Protein AF-A0A9P9J2Y7-F1 (afdb_monomer_lite)

pLDDT: mean 84.31, std 14.84, range [30.44, 97.12]

Sequence (288 aa):
LRRFQDEVFRRPFTPQTALDIIDIVTNEDKFTILHSPFAMGRSFIRDFRLAISSVLHHSAPAIMDGYLAFLALVTHYQASCLLLATLDLHRGTNALHTLQSAEILRSHDALCVLLLSQALFEFEIITNSSPTSAHSIVQSALISAQPWYLVLGRDPDFNTITFCPVLLDLVGCLVYRNMPIIRLCGQDRIVVDRYVALFLTLLPLLYCPCERSHAAKSNAATRSWKSTSRERLKDGYSDIESSIELWAPEIPPDFFTAYDNAERHMMMMQANAYRLAALLVVERSPQP

Structure (mmCIF, N/CA/C/O backbone):
data_AF-A0A9P9J2Y7-F1
#
_entry.id   AF-A0A9P9J2Y7-F1
#
loop_
_atom_site.group_PDB
_atom_site.id
_atom_site.type_symbol
_atom_site.label_atom_id
_atom_site.label_alt_id
_atom_site.label_comp_id
_atom_site.label_asym_id
_atom_site.label_entity_id
_atom_site.label_seq_id
_atom_site.pdbx_PDB_ins_code
_atom_site.Cartn_x
_atom_site.Cartn_y
_atom_site.Cartn_z
_atom_site.occupancy
_atom_site.B_iso_or_equiv
_atom_site.auth_seq_id
_atom_site.auth_comp_id
_atom_site.auth_asym_id
_atom_site.auth_atom_id
_atom_site.pdbx_PDB_model_num
ATOM 1 N N . LEU A 1 1 ? -25.999 11.711 -1.227 1.00 43.31 1 LEU A N 1
ATOM 2 C CA . LEU A 1 1 ? -24.556 11.992 -1.048 1.00 43.31 1 LEU A CA 1
ATOM 3 C C . LEU A 1 1 ? -24.266 13.454 -0.712 1.00 43.31 1 LEU A C 1
ATOM 5 O O . LEU A 1 1 ? -23.888 13.671 0.425 1.00 43.31 1 LEU A O 1
ATOM 9 N N . ARG A 1 2 ? -24.522 14.451 -1.580 1.00 33.66 2 ARG A N 1
ATOM 10 C CA . ARG A 1 2 ? -24.227 15.873 -1.257 1.00 33.66 2 ARG A CA 1
ATOM 11 C C . ARG A 1 2 ? -24.869 16.394 0.042 1.00 33.66 2 ARG A C 1
ATOM 13 O O . ARG A 1 2 ? -24.168 16.956 0.862 1.00 33.66 2 ARG A O 1
ATOM 20 N N . ARG A 1 3 ? -26.156 16.111 0.298 1.00 30.44 3 ARG A N 1
ATOM 21 C CA . ARG A 1 3 ? -26.822 16.501 1.566 1.00 30.44 3 ARG A CA 1
ATOM 22 C C . ARG A 1 3 ? -26.256 15.822 2.824 1.00 30.44 3 ARG A C 1
ATOM 24 O O . ARG A 1 3 ? -26.310 16.417 3.886 1.00 30.44 3 ARG A O 1
ATOM 31 N N . PHE A 1 4 ? -25.731 14.599 2.703 1.00 39.44 4 PHE A N 1
ATOM 32 C CA . PHE A 1 4 ? -25.138 13.857 3.827 1.00 39.44 4 PHE A CA 1
ATOM 33 C C . PHE A 1 4 ? -23.698 14.305 4.092 1.00 39.44 4 PHE A C 1
ATOM 35 O O . PHE A 1 4 ? -23.293 14.416 5.241 1.00 39.44 4 PHE A O 1
ATOM 42 N N . GLN A 1 5 ? -22.952 14.626 3.029 1.00 42.59 5 GLN A N 1
ATOM 43 C CA . GLN A 1 5 ? -21.680 15.336 3.138 1.00 42.59 5 GLN A CA 1
ATOM 44 C C . GLN A 1 5 ? -21.909 16.675 3.861 1.00 42.59 5 GLN A C 1
ATOM 46 O O . GLN A 1 5 ? -21.284 16.923 4.884 1.00 42.59 5 GLN A O 1
ATOM 51 N N . ASP A 1 6 ? -22.896 17.472 3.440 1.00 39.34 6 ASP A N 1
ATOM 52 C CA . ASP A 1 6 ? -23.204 18.761 4.078 1.00 39.34 6 ASP A CA 1
ATOM 53 C C . ASP A 1 6 ? -23.635 18.653 5.558 1.00 39.34 6 ASP A C 1
ATOM 55 O O . ASP A 1 6 ? -23.38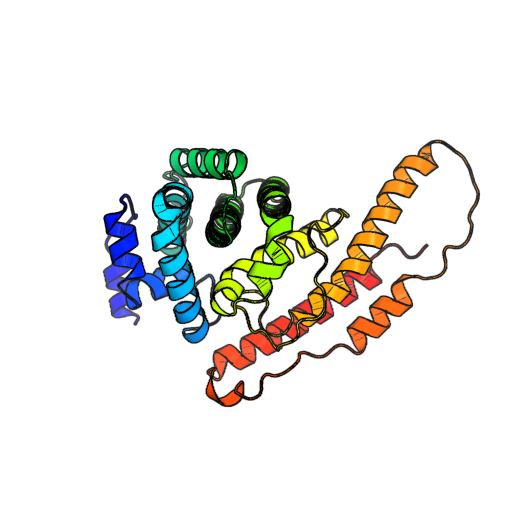5 19.578 6.330 1.00 39.34 6 ASP A O 1
ATOM 59 N N . GLU A 1 7 ? -24.274 17.558 5.987 1.00 39.56 7 GLU A N 1
ATOM 60 C CA . GLU A 1 7 ? -24.656 17.357 7.396 1.00 39.56 7 GLU A CA 1
ATOM 61 C C . GLU A 1 7 ? -23.512 16.829 8.271 1.00 39.56 7 GLU A C 1
ATOM 63 O O . GLU A 1 7 ? -23.360 17.295 9.401 1.00 39.56 7 GLU A O 1
ATOM 68 N N . VAL A 1 8 ? -22.668 15.925 7.756 1.00 45.75 8 VAL A N 1
ATOM 69 C CA . VAL A 1 8 ? -21.483 15.421 8.478 1.00 45.75 8 VAL A CA 1
ATOM 70 C C . VAL A 1 8 ? -20.436 16.526 8.656 1.00 45.75 8 VAL A C 1
ATOM 72 O O . VAL A 1 8 ? -19.818 16.610 9.712 1.00 45.75 8 VAL A O 1
ATOM 75 N N . PHE A 1 9 ? -20.286 17.431 7.683 1.00 48.62 9 PHE A N 1
ATOM 76 C CA . PHE A 1 9 ? -19.315 18.531 7.747 1.00 48.62 9 PHE A CA 1
ATOM 77 C C . PHE A 1 9 ? -19.815 19.786 8.492 1.00 48.62 9 PHE A C 1
ATOM 79 O O . PHE A 1 9 ? -19.042 20.718 8.706 1.00 48.62 9 PHE A O 1
ATOM 86 N N . ARG A 1 10 ? -21.084 19.839 8.937 1.00 42.66 10 ARG A N 1
ATOM 87 C CA . ARG A 1 10 ? -21.633 20.986 9.701 1.00 42.66 10 ARG A CA 1
ATOM 88 C C . ARG A 1 10 ? -21.234 21.019 11.176 1.00 42.66 10 ARG A C 1
ATOM 90 O O . ARG A 1 10 ? -21.412 22.046 11.831 1.00 42.66 10 ARG A O 1
ATOM 97 N N . ARG A 1 11 ? -20.672 19.932 11.705 1.00 45.78 11 ARG A N 1
ATOM 98 C CA . ARG A 1 11 ? -19.918 19.932 12.963 1.00 45.78 11 ARG A CA 1
ATOM 99 C C . ARG A 1 11 ? -18.564 19.288 12.684 1.00 45.78 11 ARG A C 1
ATOM 101 O O . ARG A 1 11 ? -18.563 18.191 12.139 1.00 45.78 11 ARG A O 1
ATOM 108 N N . PRO A 1 12 ? -17.433 19.909 13.052 1.00 55.09 12 PRO A N 1
ATOM 109 C CA . PRO A 1 12 ? -16.150 19.225 12.996 1.00 55.09 12 PRO A CA 1
ATOM 110 C C . PRO A 1 12 ? -16.199 18.052 13.982 1.00 55.09 12 PRO A C 1
ATOM 112 O O . PRO A 1 12 ? -16.064 18.229 15.191 1.00 55.09 12 PRO A O 1
ATOM 115 N N . PHE A 1 13 ? -16.503 16.858 13.478 1.00 66.00 13 PHE A N 1
ATOM 116 C CA . PHE A 1 13 ? -16.413 15.623 14.240 1.00 66.00 13 PHE A CA 1
ATOM 117 C C . PHE A 1 13 ? -14.956 15.179 14.207 1.00 66.00 13 PHE A C 1
ATOM 119 O O . PHE A 1 13 ? -14.534 14.514 13.272 1.00 66.00 13 PHE A O 1
ATOM 126 N N . THR A 1 14 ? -14.176 15.589 15.201 1.00 74.69 14 THR A N 1
ATOM 127 C CA . THR A 1 14 ? -12.803 15.109 15.369 1.00 74.69 14 THR A CA 1
ATOM 128 C C . THR A 1 14 ? -12.843 13.859 16.251 1.00 74.69 14 THR A C 1
ATOM 130 O O . THR A 1 14 ? -13.219 13.984 17.418 1.00 74.69 14 THR A O 1
ATOM 133 N N . PRO A 1 15 ? -12.482 12.665 15.750 1.00 78.69 15 PRO A N 1
ATOM 134 C CA . PRO A 1 15 ? -12.501 11.440 16.549 1.00 78.69 15 PRO A CA 1
ATOM 135 C C . PRO A 1 15 ? -11.496 11.536 17.698 1.00 78.69 15 PRO A C 1
ATOM 137 O O . PRO A 1 15 ? -10.324 11.841 17.471 1.00 78.69 15 PRO A O 1
ATOM 140 N N . GLN A 1 16 ? -11.929 11.282 18.936 1.00 82.56 16 GLN A N 1
ATOM 141 C CA . GLN A 1 16 ? -11.068 11.432 20.113 1.00 82.56 16 GLN A CA 1
ATOM 142 C C . GLN A 1 16 ? -10.898 10.155 20.932 1.00 82.56 16 GLN A C 1
ATOM 144 O O . GLN A 1 16 ? -9.926 10.063 21.680 1.00 82.56 16 GLN A O 1
ATOM 149 N N . THR A 1 17 ? -11.786 9.177 20.793 1.00 86.88 17 THR A N 1
ATOM 150 C CA . THR A 1 17 ? -11.870 8.021 21.690 1.00 86.88 17 THR A CA 1
ATOM 151 C C . THR A 1 17 ? -11.905 6.689 20.939 1.00 86.88 17 THR A C 1
ATOM 153 O O . THR A 1 17 ? -12.202 6.626 19.748 1.00 86.88 17 THR A O 1
ATOM 156 N N . ALA A 1 18 ? -11.655 5.588 21.657 1.00 85.94 18 ALA A N 1
ATOM 157 C CA . ALA A 1 18 ? -11.827 4.234 21.122 1.00 85.94 18 ALA A CA 1
ATOM 158 C C . ALA A 1 18 ? -13.255 3.980 20.605 1.00 85.94 18 ALA A C 1
ATOM 160 O O . ALA A 1 18 ? -13.439 3.287 19.608 1.00 85.94 18 ALA A O 1
ATOM 161 N N . LEU A 1 19 ? -14.264 4.555 21.271 1.00 88.62 19 LEU A N 1
ATOM 162 C CA . LEU A 1 19 ? -15.662 4.432 20.862 1.00 88.62 19 LEU A CA 1
ATOM 163 C C . LEU A 1 19 ? -15.917 5.120 19.520 1.00 88.62 19 LEU A C 1
ATOM 165 O O . LEU A 1 19 ? -16.653 4.569 18.707 1.00 88.62 19 LEU A O 1
ATOM 169 N N . ASP A 1 20 ? -15.262 6.256 19.261 1.00 89.44 20 ASP A N 1
ATOM 170 C CA . ASP A 1 20 ? -15.351 6.935 17.964 1.00 89.44 20 ASP A CA 1
ATOM 171 C C . ASP A 1 20 ? -14.766 6.062 16.849 1.00 89.44 20 ASP A C 1
ATOM 173 O O . ASP A 1 20 ? -15.367 5.942 15.786 1.00 89.44 20 ASP A O 1
ATOM 177 N N . ILE A 1 21 ? -13.630 5.392 17.094 1.00 89.62 21 ILE A N 1
ATOM 178 C CA . ILE A 1 21 ? -13.061 4.437 16.129 1.00 89.62 21 ILE A CA 1
ATOM 179 C C . ILE A 1 21 ? -14.045 3.299 15.855 1.00 89.62 21 ILE A C 1
ATOM 181 O O . ILE A 1 21 ? -14.283 2.964 14.697 1.00 89.62 21 ILE A O 1
ATOM 185 N N . ILE A 1 22 ? -14.613 2.697 16.903 1.00 90.50 22 ILE A N 1
ATOM 186 C CA . ILE A 1 22 ? -15.557 1.584 16.755 1.00 90.50 22 ILE A CA 1
ATOM 187 C C . ILE A 1 22 ? -16.783 2.035 15.955 1.00 90.50 22 ILE A C 1
ATOM 189 O O . ILE A 1 22 ? -17.183 1.344 15.021 1.00 90.50 22 ILE A O 1
ATOM 193 N N . ASP A 1 23 ? -17.353 3.199 16.265 1.00 91.94 23 ASP A N 1
ATOM 194 C CA . ASP A 1 23 ? -18.476 3.779 15.521 1.00 91.94 23 ASP A CA 1
ATOM 195 C C . ASP A 1 23 ? -18.117 4.036 14.047 1.00 91.94 23 ASP A C 1
ATOM 197 O O . ASP A 1 23 ? -18.879 3.656 13.161 1.00 91.94 23 ASP A O 1
ATOM 201 N N . ILE A 1 24 ? -16.933 4.583 13.757 1.00 92.12 24 ILE A N 1
ATOM 202 C CA . ILE A 1 24 ? -16.465 4.797 12.379 1.00 92.12 24 ILE A CA 1
ATOM 203 C C . ILE A 1 24 ? -16.303 3.469 11.636 1.00 92.12 24 ILE A C 1
ATOM 205 O O . ILE A 1 24 ? -16.783 3.337 10.519 1.00 92.12 24 ILE A O 1
ATOM 209 N N . VAL A 1 25 ? -15.638 2.479 12.230 1.00 91.88 25 VAL A N 1
ATOM 210 C CA . VAL A 1 25 ? -15.303 1.208 11.564 1.00 91.88 25 VAL A CA 1
ATOM 211 C C . VAL A 1 25 ? -16.530 0.305 11.386 1.00 91.88 25 VAL A C 1
ATOM 213 O O . VAL A 1 25 ? -16.615 -0.463 10.420 1.00 91.88 25 VAL A O 1
ATOM 216 N N . THR A 1 26 ? -17.512 0.409 12.283 1.00 91.44 26 THR A N 1
ATOM 217 C CA . THR A 1 26 ? -18.783 -0.324 12.178 1.00 91.44 26 THR A CA 1
ATOM 218 C C . THR A 1 26 ? -19.786 0.354 11.243 1.00 91.44 26 THR A C 1
ATOM 220 O O . THR A 1 26 ? -20.618 -0.337 10.655 1.00 91.44 26 THR A O 1
ATOM 223 N N . ASN A 1 27 ? -19.689 1.671 11.043 1.00 92.69 27 ASN A N 1
ATOM 224 C CA . ASN A 1 27 ? -20.546 2.428 10.137 1.00 92.69 27 ASN A CA 1
ATOM 225 C C . ASN A 1 27 ? -19.894 2.601 8.753 1.00 92.69 27 ASN A C 1
ATOM 227 O O . ASN A 1 27 ? -19.007 3.432 8.557 1.00 92.69 27 ASN A O 1
ATOM 231 N N . GLU A 1 28 ? -20.375 1.842 7.766 1.00 90.56 28 GLU A N 1
ATOM 232 C CA . GLU A 1 28 ? -19.831 1.848 6.401 1.00 90.56 28 GLU A CA 1
ATOM 233 C C . GLU A 1 28 ? -19.823 3.240 5.752 1.00 90.56 28 GLU A C 1
ATOM 235 O O . GLU A 1 28 ? -18.843 3.598 5.098 1.00 90.56 28 GLU A O 1
ATOM 240 N N . ASP A 1 29 ? -20.858 4.056 5.966 1.00 90.50 29 ASP A N 1
ATOM 241 C CA . ASP A 1 29 ? -20.940 5.397 5.383 1.00 90.50 29 ASP A CA 1
ATOM 242 C C . ASP A 1 29 ? -19.893 6.338 5.991 1.00 90.50 29 ASP A C 1
ATOM 244 O O . ASP A 1 29 ? -19.186 7.032 5.254 1.00 90.50 29 ASP A O 1
ATOM 248 N N . LYS A 1 30 ? -19.739 6.336 7.325 1.00 90.19 30 LYS A N 1
ATOM 249 C CA . LYS A 1 30 ? -18.710 7.138 8.013 1.00 90.19 30 LYS A CA 1
ATOM 250 C C . LYS A 1 30 ? -17.312 6.716 7.579 1.00 90.19 30 LYS A C 1
ATOM 252 O O . LYS A 1 30 ? -16.497 7.571 7.226 1.00 90.19 30 LYS A O 1
ATOM 257 N N . PHE A 1 31 ? -17.055 5.408 7.554 1.00 92.31 31 PHE A N 1
ATOM 258 C CA . PHE A 1 31 ? -15.780 4.868 7.103 1.00 92.31 31 PHE A CA 1
ATOM 259 C C . PHE A 1 31 ? -15.479 5.282 5.659 1.00 92.31 31 PHE A C 1
ATOM 261 O O . PHE A 1 31 ? -14.377 5.747 5.371 1.00 92.31 31 PHE A O 1
ATOM 268 N N . THR A 1 32 ? -16.469 5.172 4.768 1.00 90.94 32 THR A N 1
ATOM 269 C CA . THR A 1 32 ? -16.334 5.539 3.355 1.00 90.94 32 THR A CA 1
ATOM 270 C C . THR A 1 32 ? -16.029 7.019 3.183 1.00 90.94 32 THR A C 1
ATOM 272 O O . THR A 1 32 ? -15.129 7.363 2.424 1.00 90.94 32 THR A O 1
ATOM 275 N N . ILE A 1 33 ? -16.735 7.908 3.885 1.00 88.38 33 ILE A N 1
ATOM 276 C CA . ILE A 1 33 ? -16.510 9.356 3.780 1.00 88.38 33 ILE A CA 1
ATOM 277 C C . ILE A 1 33 ? -15.076 9.705 4.191 1.00 88.38 33 ILE A C 1
ATOM 279 O O . ILE A 1 33 ? -14.369 10.367 3.425 1.00 88.38 33 ILE A O 1
ATOM 283 N N . LEU A 1 34 ? -14.629 9.209 5.347 1.00 88.19 34 LEU A N 1
ATOM 284 C CA . LEU A 1 34 ? -13.303 9.516 5.882 1.00 88.19 34 LEU A CA 1
ATOM 285 C C . LEU A 1 34 ? -12.183 8.950 5.000 1.00 88.19 34 LEU A C 1
ATOM 287 O O . LEU A 1 34 ? -11.221 9.654 4.721 1.00 88.19 34 LEU A O 1
ATOM 291 N N . HIS A 1 35 ? -12.320 7.728 4.483 1.00 89.25 35 HIS A N 1
ATOM 292 C CA . HIS A 1 35 ? -11.233 7.072 3.743 1.00 89.25 35 HIS A CA 1
ATOM 293 C C . HIS A 1 35 ? -11.310 7.226 2.219 1.00 89.25 35 HIS A C 1
ATOM 295 O O . HIS A 1 35 ? -10.371 6.835 1.531 1.00 89.25 35 HIS A O 1
ATOM 301 N N . SER A 1 36 ? -12.377 7.822 1.675 1.00 86.94 36 SER A N 1
ATOM 302 C CA . SER A 1 36 ? -12.525 8.057 0.230 1.00 86.94 36 SER A CA 1
ATOM 303 C C . SER A 1 36 ? -11.349 8.774 -0.452 1.00 86.94 36 SER A C 1
ATOM 305 O O . SER A 1 36 ? -11.061 8.408 -1.588 1.00 86.94 36 SER A O 1
ATOM 307 N N . PRO A 1 37 ? -10.610 9.716 0.179 1.00 84.06 37 PRO A N 1
ATOM 308 C CA . PRO A 1 37 ? -9.432 10.311 -0.459 1.00 84.06 37 PRO A CA 1
ATOM 309 C C . PRO A 1 37 ? -8.287 9.315 -0.699 1.00 84.06 37 PRO A C 1
ATOM 311 O O . PRO A 1 37 ? -7.394 9.594 -1.493 1.00 84.06 37 PRO A O 1
ATOM 314 N N . PHE A 1 38 ? -8.313 8.166 -0.020 1.00 82.44 38 PHE A N 1
ATOM 315 C CA . PHE A 1 38 ? -7.251 7.157 0.001 1.00 82.44 38 PHE A CA 1
ATOM 316 C C . PHE A 1 38 ? -7.694 5.825 -0.631 1.00 82.44 38 PHE A C 1
ATOM 318 O O . PHE A 1 38 ? -7.121 4.771 -0.339 1.00 82.44 38 PHE A O 1
ATOM 325 N N . ALA A 1 39 ? -8.739 5.851 -1.465 1.00 85.88 39 ALA A N 1
ATOM 326 C CA . ALA A 1 39 ? -9.233 4.688 -2.194 1.00 85.88 39 ALA A CA 1
ATOM 327 C C . ALA A 1 39 ? -9.782 5.078 -3.573 1.00 85.88 39 ALA A C 1
ATOM 329 O O . ALA A 1 39 ? -10.344 6.155 -3.753 1.00 85.88 39 ALA A O 1
ATOM 330 N N . MET A 1 40 ? -9.670 4.171 -4.547 1.00 86.19 40 MET A N 1
ATOM 331 C CA . MET A 1 40 ? -10.171 4.408 -5.911 1.00 86.19 40 MET A CA 1
ATOM 332 C C . MET A 1 40 ? -11.694 4.302 -6.021 1.00 86.19 40 MET A C 1
ATOM 334 O O . MET A 1 40 ? -12.292 4.878 -6.924 1.00 86.19 40 MET A O 1
ATOM 338 N N . GLY A 1 41 ? -12.325 3.571 -5.104 1.00 86.38 41 GLY A N 1
ATOM 339 C CA . GLY A 1 41 ? -13.764 3.358 -5.108 1.00 86.38 41 GLY A CA 1
ATOM 340 C C . GLY A 1 41 ? -14.239 2.497 -3.943 1.00 86.38 41 GLY A C 1
ATOM 341 O O . GLY A 1 41 ? -13.487 2.188 -3.015 1.00 86.38 41 GLY A O 1
ATOM 342 N N . ARG A 1 42 ? -15.531 2.156 -3.961 1.00 86.12 42 ARG A N 1
ATOM 343 C CA . ARG A 1 42 ? -16.214 1.502 -2.833 1.00 86.12 42 ARG A CA 1
ATOM 344 C C . ARG A 1 42 ? -15.730 0.078 -2.592 1.00 86.12 42 ARG A C 1
ATOM 346 O O . ARG A 1 42 ? -15.711 -0.348 -1.439 1.00 86.12 42 ARG A O 1
ATOM 353 N N . SER A 1 43 ? -15.338 -0.638 -3.647 1.00 87.50 43 SER A N 1
ATOM 354 C CA . SER A 1 43 ? -14.824 -2.008 -3.525 1.00 87.50 43 SER A CA 1
ATOM 355 C C . SER A 1 43 ? -13.596 -2.046 -2.604 1.00 87.50 43 SER A C 1
ATOM 357 O O . SER A 1 43 ? -13.577 -2.774 -1.615 1.00 87.50 43 SER A O 1
ATOM 359 N N . PHE A 1 44 ? -12.646 -1.141 -2.840 1.00 89.94 44 PHE A N 1
ATOM 360 C CA . PHE A 1 44 ? -11.425 -0.982 -2.051 1.00 89.94 44 PHE A CA 1
ATOM 361 C C . PHE A 1 44 ? -11.677 -0.538 -0.608 1.00 89.94 44 PHE A C 1
ATOM 363 O O . PHE A 1 44 ? -10.999 -0.989 0.313 1.00 89.94 44 PHE A O 1
ATOM 370 N N . ILE A 1 45 ? -12.660 0.341 -0.395 1.00 91.31 45 ILE A N 1
ATOM 371 C CA . ILE A 1 45 ? -13.029 0.810 0.947 1.00 91.31 45 ILE A CA 1
ATOM 372 C C . ILE A 1 45 ? -13.537 -0.343 1.815 1.00 91.31 45 ILE A C 1
ATOM 374 O O . ILE A 1 45 ? -13.197 -0.416 2.997 1.00 91.31 45 ILE A O 1
ATOM 378 N N . ARG A 1 46 ? -14.340 -1.246 1.244 1.00 89.38 46 ARG A N 1
ATOM 379 C CA . ARG A 1 46 ? -14.879 -2.397 1.971 1.00 89.38 46 ARG A CA 1
ATOM 380 C C . ARG A 1 46 ? -13.759 -3.296 2.485 1.00 89.38 46 ARG A C 1
ATOM 382 O O . ARG A 1 46 ? -13.738 -3.609 3.674 1.00 89.38 46 ARG A O 1
ATOM 389 N N . ASP A 1 47 ? -12.838 -3.674 1.608 1.00 89.38 47 ASP A N 1
ATOM 390 C CA . ASP A 1 47 ? -11.752 -4.595 1.946 1.00 89.38 47 ASP A CA 1
ATOM 391 C C . ASP A 1 47 ? -10.792 -3.941 2.957 1.00 89.38 47 ASP A C 1
ATOM 393 O O . ASP A 1 47 ? -10.380 -4.562 3.939 1.00 89.38 47 ASP A O 1
ATOM 397 N N . PHE A 1 48 ? -10.548 -2.634 2.813 1.00 91.69 48 PHE A N 1
ATOM 398 C CA . PHE A 1 48 ? -9.773 -1.867 3.783 1.00 91.69 48 PHE A CA 1
ATOM 399 C C . PHE A 1 48 ? -10.432 -1.803 5.169 1.00 91.69 48 PHE A C 1
ATOM 401 O O . PHE A 1 48 ? -9.759 -1.977 6.187 1.00 91.69 48 PHE A O 1
ATOM 408 N N . ARG A 1 49 ? -11.757 -1.620 5.233 1.00 93.06 49 ARG A N 1
ATOM 409 C CA . ARG A 1 49 ? -12.512 -1.617 6.496 1.00 93.06 49 ARG A CA 1
ATOM 410 C C . ARG A 1 49 ? -12.389 -2.945 7.235 1.00 93.06 49 ARG A C 1
ATOM 412 O O . ARG A 1 49 ? -12.238 -2.949 8.458 1.00 93.06 49 ARG A O 1
ATOM 419 N N . LEU A 1 50 ? -12.444 -4.062 6.509 1.00 91.25 50 LEU A N 1
ATOM 420 C CA . LEU A 1 50 ? -12.274 -5.399 7.083 1.00 91.25 50 LEU A CA 1
ATOM 421 C C . LEU A 1 50 ? -10.861 -5.587 7.644 1.00 91.25 50 LEU A C 1
ATOM 423 O O . LEU A 1 50 ? -10.717 -6.027 8.786 1.00 91.25 50 LEU A O 1
ATOM 427 N N . ALA A 1 51 ? -9.834 -5.168 6.904 1.00 91.88 51 ALA A N 1
ATOM 428 C CA . ALA A 1 51 ? -8.451 -5.250 7.365 1.00 91.88 51 ALA A CA 1
ATOM 429 C C . ALA A 1 51 ? -8.202 -4.394 8.621 1.00 91.88 51 ALA A C 1
ATOM 431 O O . ALA A 1 51 ? -7.628 -4.884 9.595 1.00 91.88 51 ALA A O 1
ATOM 432 N N . ILE A 1 52 ? -8.705 -3.152 8.657 1.00 92.25 52 ILE A N 1
ATOM 433 C CA . ILE A 1 52 ? -8.636 -2.296 9.854 1.00 92.25 52 ILE A CA 1
ATOM 434 C C . ILE A 1 52 ? -9.377 -2.932 11.032 1.00 92.25 52 ILE A C 1
ATOM 436 O O . ILE A 1 52 ? -8.851 -2.951 12.144 1.00 92.25 52 ILE A O 1
ATOM 440 N N . SER A 1 53 ? -10.572 -3.481 10.801 1.00 92.94 53 SER A N 1
ATOM 441 C CA . SER A 1 53 ? -11.344 -4.163 11.848 1.00 92.94 53 SER A CA 1
ATOM 442 C C . SER A 1 53 ? -10.558 -5.331 12.444 1.00 92.94 53 SER A C 1
ATOM 444 O O . SER A 1 53 ? -10.517 -5.484 13.664 1.00 92.94 53 SER A O 1
ATOM 446 N N . SER A 1 54 ? -9.890 -6.120 11.596 1.00 92.75 54 SER A N 1
ATOM 447 C CA . SER A 1 54 ? -9.038 -7.227 12.032 1.00 92.75 54 SER A CA 1
ATOM 448 C C . SER A 1 54 ? -7.851 -6.737 12.867 1.00 92.75 54 SER A C 1
ATOM 450 O O . SER A 1 54 ? -7.613 -7.258 13.958 1.00 92.75 54 SER A O 1
ATOM 452 N N . VAL A 1 55 ? -7.144 -5.690 12.425 1.00 92.81 55 VAL A N 1
ATOM 453 C CA . VAL A 1 55 ? -6.021 -5.117 13.189 1.00 92.81 55 VAL A CA 1
ATOM 454 C C . VAL A 1 55 ? -6.487 -4.559 14.531 1.00 92.81 55 VAL A C 1
ATOM 456 O O . VAL A 1 55 ? -5.860 -4.832 15.551 1.00 92.81 55 VAL A O 1
ATOM 459 N N . LEU A 1 56 ? -7.600 -3.824 14.569 1.00 91.56 56 LEU A N 1
ATOM 460 C CA . LEU A 1 56 ? -8.154 -3.291 15.816 1.00 91.56 56 LEU A CA 1
ATOM 461 C C . LEU A 1 56 ? -8.562 -4.409 16.777 1.00 91.56 56 LEU A C 1
ATOM 463 O O . LEU A 1 56 ? -8.317 -4.301 17.974 1.00 91.56 56 LEU A O 1
ATOM 467 N N . HIS A 1 57 ? -9.136 -5.498 16.266 1.00 92.00 57 HIS A N 1
ATOM 468 C CA . HIS A 1 57 ? -9.518 -6.635 17.097 1.00 92.00 57 HIS A CA 1
ATOM 469 C C . HIS A 1 57 ? -8.309 -7.300 17.773 1.00 92.00 57 HIS A C 1
ATOM 471 O O . HIS A 1 57 ? -8.387 -7.680 18.939 1.00 92.00 57 HIS A O 1
ATOM 477 N N . HIS A 1 58 ? -7.182 -7.415 17.065 1.00 91.88 58 HIS A N 1
ATOM 478 C CA . HIS A 1 58 ? -6.011 -8.138 17.561 1.00 91.88 58 HIS A CA 1
ATOM 479 C C . HIS A 1 58 ? -4.991 -7.247 18.280 1.00 91.88 58 HIS A C 1
ATOM 481 O O . HIS A 1 58 ? -4.356 -7.710 19.229 1.00 91.88 58 HIS A O 1
ATOM 487 N N . SER A 1 59 ? -4.842 -5.991 17.860 1.00 90.75 59 SER A N 1
ATOM 488 C CA . SER A 1 59 ? -3.717 -5.116 18.223 1.00 90.75 59 SER A CA 1
ATOM 489 C C . SER A 1 59 ? -4.155 -3.675 18.541 1.00 90.75 59 SER A C 1
ATOM 491 O O . SER A 1 59 ? -3.354 -2.747 18.430 1.00 90.75 59 SER A O 1
ATOM 493 N N . ALA A 1 60 ? -5.409 -3.476 18.978 1.00 88.25 60 ALA A N 1
ATOM 494 C CA . ALA A 1 60 ? -5.976 -2.169 19.347 1.00 88.25 60 ALA A CA 1
ATOM 495 C C . ALA A 1 60 ? -5.027 -1.257 20.156 1.00 88.25 60 ALA A C 1
ATOM 497 O O . ALA A 1 60 ? -4.827 -0.119 19.728 1.00 88.25 60 ALA A O 1
ATOM 498 N N . PRO A 1 61 ? -4.398 -1.711 21.262 1.00 87.69 61 PRO A N 1
ATOM 499 C CA . PRO A 1 61 ? -3.550 -0.838 22.076 1.00 87.69 61 PRO A CA 1
ATOM 500 C C . PRO A 1 61 ? -2.370 -0.223 21.314 1.00 87.69 61 PRO A C 1
ATOM 502 O O . PRO A 1 61 ? -1.959 0.887 21.630 1.00 87.69 61 PRO A O 1
ATOM 505 N N . ALA A 1 62 ? -1.841 -0.920 20.303 1.00 86.50 62 ALA A N 1
ATOM 506 C CA . ALA A 1 62 ? -0.688 -0.460 19.535 1.00 86.50 62 ALA A CA 1
ATOM 507 C C . ALA A 1 62 ? -1.069 0.499 18.392 1.00 86.50 62 ALA A C 1
ATOM 509 O O . ALA A 1 62 ? -0.293 1.384 18.041 1.00 86.50 62 ALA A O 1
ATOM 510 N N . ILE A 1 63 ? -2.259 0.343 17.804 1.00 86.94 63 ILE A N 1
ATOM 511 C CA . ILE A 1 63 ? -2.683 1.127 16.631 1.00 86.94 63 ILE A CA 1
ATOM 512 C C . ILE A 1 63 ? -3.520 2.359 16.992 1.00 86.94 63 ILE A C 1
ATOM 514 O O . ILE A 1 63 ? -3.594 3.301 16.205 1.00 86.94 63 ILE A O 1
ATOM 518 N N . MET A 1 64 ? -4.166 2.358 18.161 1.00 87.25 64 MET A N 1
ATOM 519 C CA . MET A 1 64 ? -5.218 3.317 18.506 1.00 87.25 64 MET A CA 1
ATOM 520 C C . MET A 1 64 ? -4.791 4.783 18.391 1.00 87.25 64 MET A C 1
ATOM 522 O O . MET A 1 64 ? -5.467 5.548 17.705 1.00 87.25 64 MET A O 1
ATOM 526 N N . ASP A 1 65 ? -3.687 5.175 19.030 1.00 84.69 65 ASP A N 1
ATOM 527 C CA . ASP A 1 65 ? -3.236 6.573 19.033 1.00 84.69 65 ASP A CA 1
ATOM 528 C C . ASP A 1 65 ? -2.886 7.053 17.622 1.00 84.69 65 ASP A C 1
ATOM 530 O O . ASP A 1 65 ? -3.285 8.148 17.221 1.00 84.69 65 ASP A O 1
ATOM 534 N N . GLY A 1 66 ? -2.211 6.209 16.836 1.00 84.06 66 GLY A N 1
ATOM 535 C CA . GLY A 1 66 ? -1.845 6.535 15.459 1.00 84.06 66 GLY A CA 1
ATOM 536 C C . GLY A 1 66 ? -3.056 6.640 14.546 1.00 84.06 66 GLY A C 1
ATOM 537 O O . GLY A 1 66 ? -3.159 7.581 13.761 1.00 84.06 66 GLY A O 1
ATOM 538 N N . TYR A 1 67 ? -4.015 5.724 14.689 1.00 88.19 67 TYR A N 1
ATOM 539 C CA . TYR A 1 67 ? -5.234 5.762 13.893 1.00 88.19 67 TYR A CA 1
ATOM 540 C C . TYR A 1 67 ? -6.125 6.950 14.266 1.00 88.19 67 TYR A C 1
ATOM 542 O O . TYR A 1 67 ? -6.663 7.611 13.385 1.00 88.19 67 TYR A O 1
ATOM 550 N N . LEU A 1 68 ? -6.227 7.296 15.552 1.00 88.06 68 LEU A N 1
ATOM 551 C CA . LEU A 1 68 ? -6.927 8.502 15.992 1.00 88.06 68 LEU A CA 1
ATOM 552 C C . LEU A 1 68 ? -6.267 9.784 15.474 1.00 88.06 68 LEU A C 1
ATOM 554 O O . LEU A 1 68 ? -6.977 10.681 15.022 1.00 88.06 68 LEU A O 1
ATOM 558 N N . ALA A 1 69 ? -4.934 9.878 15.532 1.00 85.12 69 ALA A N 1
ATOM 559 C CA . ALA A 1 69 ? -4.197 11.019 14.987 1.00 85.12 69 ALA A CA 1
ATOM 560 C C . ALA A 1 69 ? -4.468 11.186 13.485 1.00 85.12 69 ALA A C 1
ATOM 562 O O . ALA A 1 69 ? -4.778 12.287 13.025 1.00 85.12 69 ALA A O 1
ATOM 563 N N . PHE A 1 70 ? -4.424 10.079 12.741 1.00 86.88 70 PHE A N 1
ATOM 564 C CA . PHE A 1 70 ? -4.758 10.038 11.323 1.00 86.88 70 PHE A CA 1
ATOM 565 C C . PHE A 1 70 ? -6.206 10.470 11.050 1.00 86.88 70 PHE A C 1
ATOM 567 O O . PHE A 1 70 ? -6.440 11.372 10.249 1.00 86.88 70 PHE A O 1
ATOM 574 N N . LEU A 1 71 ? -7.191 9.888 11.736 1.00 87.62 71 LEU A N 1
ATOM 575 C CA . LEU A 1 71 ? -8.599 10.219 11.510 1.00 87.62 71 LEU A CA 1
ATOM 576 C C . LEU A 1 71 ? -8.911 11.686 11.837 1.00 87.62 71 LEU A C 1
ATOM 578 O O . LEU A 1 71 ? -9.653 12.340 11.098 1.00 87.62 71 LEU A O 1
ATOM 582 N N . ALA A 1 72 ? -8.332 12.220 12.916 1.00 84.00 72 ALA A N 1
ATOM 583 C CA . ALA A 1 72 ? -8.447 13.633 13.259 1.00 84.00 72 ALA A CA 1
ATOM 584 C C . ALA A 1 72 ? -7.899 14.513 12.127 1.00 84.00 72 ALA A C 1
ATOM 586 O O . ALA A 1 72 ? -8.598 15.405 11.642 1.00 84.00 72 ALA A O 1
ATOM 587 N N . LEU A 1 73 ? -6.690 14.215 11.649 1.00 80.81 73 LEU A N 1
ATOM 588 C CA . LEU A 1 73 ? -6.050 14.922 10.543 1.00 80.81 73 LEU A CA 1
ATOM 589 C C . LEU A 1 73 ? -6.886 14.889 9.260 1.00 80.81 73 LEU A C 1
ATOM 591 O O . LEU A 1 73 ? -7.095 15.934 8.649 1.00 80.81 73 LEU A O 1
ATOM 595 N N . VAL A 1 74 ? -7.385 13.720 8.856 1.00 81.94 74 VAL A N 1
ATOM 596 C CA . VAL A 1 74 ? -8.198 13.580 7.639 1.00 81.94 74 VAL A CA 1
ATOM 597 C C . VAL A 1 74 ? -9.489 14.376 7.748 1.00 81.94 74 VAL A C 1
ATOM 599 O O . VAL A 1 74 ? -9.866 15.067 6.803 1.00 81.94 74 VAL A O 1
ATOM 602 N N . THR A 1 75 ? -10.134 14.349 8.913 1.00 82.00 75 THR A N 1
ATOM 603 C CA . THR A 1 75 ? -11.335 15.154 9.160 1.00 82.00 75 THR A CA 1
ATOM 604 C C . THR A 1 75 ? -11.027 16.646 9.001 1.00 82.00 75 THR A C 1
ATOM 606 O O . THR A 1 75 ? -11.775 17.366 8.339 1.00 82.00 75 THR A O 1
ATOM 609 N N . HIS A 1 76 ? -9.901 17.119 9.543 1.00 77.94 76 HIS A N 1
ATOM 610 C CA . HIS A 1 76 ? -9.470 18.510 9.385 1.00 77.94 76 HIS A CA 1
ATOM 611 C C . HIS A 1 76 ? -9.135 18.857 7.929 1.00 77.94 76 HIS A C 1
ATOM 613 O O . HIS A 1 76 ? -9.580 19.894 7.435 1.00 77.94 76 HIS A O 1
ATOM 619 N N . TYR A 1 77 ? -8.415 17.976 7.231 1.00 75.81 77 TYR A N 1
ATOM 620 C CA . TYR A 1 77 ? -8.070 18.134 5.819 1.00 75.81 77 TYR A CA 1
ATOM 621 C C . TYR A 1 77 ? -9.322 18.262 4.942 1.00 75.81 77 TYR A C 1
ATOM 623 O O . TYR A 1 77 ? -9.402 19.154 4.099 1.00 75.81 77 TYR A O 1
ATOM 631 N N . GLN A 1 78 ? -10.330 17.420 5.184 1.00 76.06 78 GLN A N 1
ATOM 632 C CA . GLN A 1 78 ? -11.608 17.463 4.472 1.00 76.06 78 GLN A CA 1
ATOM 633 C C . GLN A 1 78 ? -12.456 18.690 4.840 1.00 76.06 78 GLN A C 1
ATOM 635 O O . GLN A 1 78 ? -13.175 19.210 3.988 1.00 76.06 78 GLN A O 1
ATOM 640 N N . ALA A 1 79 ? -12.385 19.163 6.089 1.00 72.31 79 ALA A N 1
ATOM 641 C CA . ALA A 1 79 ? -13.182 20.291 6.560 1.00 72.31 79 ALA A CA 1
ATOM 642 C C . ALA A 1 79 ? -12.670 21.650 6.053 1.00 72.31 79 ALA A C 1
ATOM 644 O O . ALA A 1 79 ? -13.505 22.502 5.754 1.00 72.31 79 ALA A O 1
ATOM 645 N N . SER A 1 80 ? -11.347 21.877 5.968 1.00 63.62 80 SER A N 1
ATOM 646 C CA . SER A 1 80 ? -10.677 23.015 5.291 1.00 63.62 80 SER A CA 1
ATOM 647 C C . SER A 1 80 ? -9.160 23.019 5.559 1.00 63.62 80 SER A C 1
ATOM 649 O O . SER A 1 80 ? -8.739 22.956 6.712 1.00 63.62 80 SER A O 1
ATOM 651 N N . CYS A 1 81 ? -8.333 23.266 4.530 1.00 55.38 81 CYS A N 1
ATOM 652 C CA . CYS A 1 81 ? -6.858 23.343 4.624 1.00 55.38 81 CYS A CA 1
ATOM 653 C C . CYS A 1 81 ? -6.296 24.381 5.623 1.00 55.38 81 CYS A C 1
ATOM 655 O O . CYS A 1 81 ? -5.114 24.336 5.952 1.00 55.38 81 CYS A O 1
ATOM 657 N N . LEU A 1 82 ? -7.103 25.341 6.088 1.00 51.72 82 LEU A N 1
ATOM 658 C CA . LEU A 1 82 ? -6.647 26.477 6.903 1.00 51.72 82 LEU A CA 1
ATOM 659 C C . LEU A 1 82 ? -6.472 26.160 8.401 1.00 51.72 82 LEU A C 1
ATOM 661 O O . LEU A 1 82 ? -6.021 27.028 9.144 1.00 51.72 82 LEU A O 1
ATOM 665 N N . LEU A 1 83 ? -6.813 24.948 8.861 1.00 53.38 83 LEU A N 1
ATOM 666 C CA . LEU A 1 83 ? -6.913 24.616 10.292 1.00 53.38 83 LEU A CA 1
ATOM 667 C C . LEU A 1 83 ? -5.962 23.502 10.766 1.00 53.38 83 LEU A C 1
ATOM 669 O O . LEU A 1 83 ? -6.255 22.800 11.728 1.00 53.38 83 LEU A O 1
ATOM 673 N N . LEU A 1 84 ? -4.775 23.388 10.160 1.00 56.78 84 LEU A N 1
ATOM 674 C CA . LEU A 1 84 ? -3.684 22.527 10.657 1.00 56.78 84 LEU A CA 1
ATOM 675 C C . LEU A 1 84 ? -3.138 22.944 12.045 1.00 56.78 84 LEU A C 1
ATOM 677 O O . LEU A 1 84 ? -2.258 22.291 12.594 1.00 56.78 84 LEU A O 1
ATOM 681 N N . ALA A 1 85 ? -3.628 24.037 12.634 1.00 50.66 85 ALA A N 1
ATOM 682 C CA . ALA A 1 85 ? -3.145 24.548 13.916 1.00 50.66 85 ALA A CA 1
ATOM 683 C C . ALA A 1 85 ? -3.586 23.709 15.135 1.00 50.66 85 ALA A C 1
ATOM 685 O O . ALA A 1 85 ? -3.040 23.894 16.219 1.00 50.66 85 ALA A O 1
ATOM 686 N N . THR A 1 86 ? -4.549 22.790 14.980 1.00 58.31 86 THR A N 1
ATOM 687 C CA . THR A 1 86 ? -5.072 21.931 16.065 1.00 58.31 86 THR A CA 1
ATOM 688 C C . THR A 1 86 ? -4.722 20.454 15.881 1.00 58.31 86 THR A C 1
ATOM 690 O O . THR A 1 86 ? -5.486 19.579 16.284 1.00 58.31 86 THR A O 1
ATOM 693 N N . LEU A 1 87 ? -3.599 20.161 15.224 1.00 67.94 87 LEU A N 1
ATOM 694 C CA . LEU A 1 87 ? -3.133 18.789 15.046 1.00 67.94 87 LEU A CA 1
ATOM 695 C C . LEU A 1 87 ? -2.759 18.162 16.387 1.00 67.94 87 LEU A C 1
ATOM 697 O O . LEU A 1 87 ? -2.039 18.764 17.185 1.00 67.94 87 LEU A O 1
ATOM 701 N N . ASP A 1 88 ? -3.195 16.923 16.603 1.00 72.75 88 ASP A N 1
ATOM 702 C CA . ASP A 1 88 ? -2.820 16.153 17.786 1.00 72.75 88 ASP A CA 1
ATOM 703 C C . ASP A 1 88 ? -1.408 15.561 17.621 1.00 72.75 88 ASP A C 1
ATOM 705 O O . ASP A 1 88 ? -1.206 14.362 17.415 1.00 72.75 88 ASP A O 1
ATOM 709 N N . LEU A 1 89 ? -0.407 16.446 17.681 1.00 80.81 89 LEU A N 1
ATOM 710 C CA . LEU A 1 89 ? 1.014 16.086 17.629 1.00 80.81 89 LEU A CA 1
ATOM 711 C C . LEU A 1 89 ? 1.404 15.136 18.767 1.00 80.81 89 LEU A C 1
ATOM 713 O O . LEU A 1 89 ? 2.343 14.354 18.620 1.00 80.81 89 LEU A O 1
ATOM 717 N N . HIS A 1 90 ? 0.687 15.184 19.894 1.00 84.00 90 HIS A N 1
ATOM 718 C CA . HIS A 1 90 ? 0.927 14.287 21.016 1.00 84.00 90 HIS A CA 1
ATOM 719 C C . HIS A 1 90 ? 0.608 12.841 20.632 1.00 84.00 90 HIS A C 1
ATOM 721 O O . HIS A 1 90 ? 1.468 11.973 20.781 1.00 84.00 90 HIS A O 1
ATOM 727 N N . ARG A 1 91 ? -0.568 12.587 20.044 1.00 82.50 91 ARG A N 1
ATOM 728 C CA . ARG A 1 91 ? -0.920 11.253 19.533 1.00 82.50 91 ARG A CA 1
ATOM 729 C C . ARG A 1 91 ? 0.004 10.795 18.413 1.00 82.50 91 ARG A C 1
ATOM 731 O O . ARG A 1 91 ? 0.413 9.639 18.423 1.00 82.50 91 ARG A O 1
ATOM 738 N N . GLY A 1 92 ? 0.391 11.690 17.501 1.00 83.38 92 GLY A N 1
ATOM 739 C CA . GLY A 1 92 ? 1.386 11.384 16.464 1.00 83.38 92 GLY A CA 1
ATOM 740 C C . GLY A 1 92 ? 2.733 10.946 17.055 1.00 83.38 92 GLY A C 1
ATOM 741 O O . GLY A 1 92 ? 3.321 9.958 16.620 1.00 83.38 92 GLY A O 1
ATOM 742 N N . THR A 1 93 ? 3.186 11.621 18.114 1.00 86.50 93 THR A N 1
ATOM 743 C CA . THR A 1 93 ? 4.433 11.282 18.817 1.00 86.50 93 THR A CA 1
ATOM 744 C C . THR A 1 93 ? 4.325 9.952 19.564 1.00 86.50 93 THR A C 1
ATOM 746 O O . THR A 1 93 ? 5.229 9.123 19.460 1.00 86.50 93 THR A O 1
ATOM 749 N N . ASN A 1 94 ? 3.218 9.706 20.273 1.00 87.44 94 ASN A N 1
ATOM 750 C CA . ASN A 1 94 ? 2.980 8.430 20.957 1.00 87.44 94 ASN A CA 1
ATOM 751 C C . ASN A 1 94 ? 2.930 7.273 19.954 1.00 87.44 94 ASN A C 1
ATOM 753 O O . ASN A 1 94 ? 3.557 6.242 20.167 1.00 87.44 94 ASN A O 1
ATOM 757 N N . ALA A 1 95 ? 2.243 7.468 18.829 1.00 87.94 95 ALA A N 1
ATOM 758 C CA . ALA A 1 95 ? 2.181 6.514 17.733 1.00 87.94 95 ALA A CA 1
ATOM 759 C C . ALA A 1 95 ? 3.569 6.198 17.155 1.00 87.94 95 ALA A C 1
ATOM 761 O O . ALA A 1 95 ? 3.894 5.031 16.942 1.00 87.94 95 ALA A O 1
ATOM 762 N N . LEU A 1 96 ? 4.415 7.212 16.953 1.00 90.56 96 LEU A N 1
ATOM 763 C CA . LEU A 1 96 ? 5.791 7.014 16.499 1.00 90.56 96 LEU A CA 1
ATOM 764 C C . LEU A 1 96 ? 6.630 6.246 17.531 1.00 90.56 96 LEU A C 1
ATOM 766 O O . LEU A 1 96 ? 7.368 5.333 17.163 1.00 90.56 96 LEU A O 1
ATOM 770 N N . HIS A 1 97 ? 6.491 6.567 18.819 1.00 90.69 97 HIS A N 1
ATOM 771 C CA . HIS A 1 97 ? 7.151 5.826 19.893 1.00 90.69 97 HIS A CA 1
ATOM 772 C C . HIS A 1 97 ? 6.697 4.358 19.921 1.00 90.69 97 HIS A C 1
ATOM 774 O O . HIS A 1 97 ? 7.524 3.451 20.031 1.00 90.69 97 HIS A O 1
ATOM 780 N N . THR A 1 98 ? 5.396 4.104 19.767 1.00 90.94 98 THR A N 1
ATOM 781 C CA . THR A 1 98 ? 4.841 2.750 19.664 1.00 90.94 98 THR A CA 1
ATOM 782 C C . THR A 1 98 ? 5.408 2.008 18.459 1.00 90.94 98 THR A C 1
ATOM 784 O O . THR A 1 98 ? 5.814 0.862 18.605 1.00 90.94 98 THR A O 1
ATOM 787 N N . LEU A 1 99 ? 5.528 2.654 17.295 1.00 91.88 99 LEU A N 1
ATOM 788 C CA . LEU A 1 99 ? 6.145 2.046 16.112 1.00 91.88 99 LEU A CA 1
ATOM 789 C C . LEU A 1 99 ? 7.603 1.630 16.373 1.00 91.88 99 LEU A C 1
ATOM 791 O O . LEU A 1 99 ? 8.015 0.544 15.976 1.00 91.88 99 LEU A O 1
ATOM 795 N N . GLN A 1 100 ? 8.377 2.484 17.048 1.00 90.31 100 GLN A N 1
ATOM 796 C CA . GLN A 1 100 ? 9.794 2.243 17.344 1.00 90.31 100 GLN A CA 1
ATOM 797 C C . GLN A 1 100 ? 10.023 1.172 18.419 1.00 90.31 100 GLN A C 1
ATOM 799 O O . GLN A 1 100 ? 11.071 0.531 18.426 1.00 90.31 100 GLN A O 1
ATOM 804 N N . SER A 1 101 ? 9.063 0.988 19.326 1.00 90.81 101 SER A N 1
ATOM 805 C CA . SER A 1 101 ? 9.140 0.037 20.445 1.00 90.81 101 SER A CA 1
ATOM 806 C C . SER A 1 101 ? 8.309 -1.234 20.239 1.00 90.81 101 SER A C 1
ATOM 808 O O . SER A 1 101 ? 8.277 -2.087 21.124 1.00 90.81 101 SER A O 1
ATOM 810 N N . ALA A 1 102 ? 7.645 -1.378 19.088 1.00 89.81 102 ALA A N 1
ATOM 811 C CA . ALA A 1 102 ? 6.771 -2.508 18.805 1.00 89.81 102 ALA A CA 1
ATOM 812 C C . ALA A 1 102 ? 7.551 -3.829 18.737 1.00 89.81 102 ALA A C 1
ATOM 814 O O . ALA A 1 102 ? 8.407 -4.028 17.875 1.00 89.81 102 ALA A O 1
ATOM 815 N N . GLU A 1 103 ? 7.186 -4.766 19.609 1.00 91.38 103 GLU A N 1
ATOM 816 C CA . GLU A 1 103 ? 7.606 -6.160 19.515 1.00 91.38 103 GLU A CA 1
ATOM 817 C C . GLU A 1 103 ? 6.594 -6.942 18.668 1.00 91.38 103 GLU A C 1
ATOM 819 O O . GLU A 1 103 ? 5.388 -6.901 18.918 1.00 91.38 103 GLU A O 1
ATOM 824 N N . ILE A 1 104 ? 7.077 -7.644 17.641 1.00 94.06 104 ILE A N 1
ATOM 825 C CA . ILE A 1 104 ? 6.228 -8.387 16.707 1.00 94.06 104 ILE A CA 1
ATOM 826 C C . ILE A 1 104 ? 6.290 -9.876 17.049 1.00 94.06 104 ILE A C 1
ATOM 828 O O . ILE A 1 104 ? 7.277 -10.547 16.744 1.00 94.06 104 ILE A O 1
ATOM 832 N N . LEU A 1 105 ? 5.215 -10.400 17.642 1.00 93.38 105 LEU A N 1
ATOM 833 C CA . LEU A 1 105 ? 5.124 -11.801 18.071 1.00 93.38 105 LEU A CA 1
ATOM 834 C C . LEU A 1 105 ? 4.282 -12.664 17.120 1.00 93.38 105 LEU A C 1
ATOM 836 O O . LEU A 1 105 ? 4.419 -13.887 17.096 1.00 93.38 105 LEU A O 1
ATOM 840 N N . ARG A 1 106 ? 3.406 -12.039 16.328 1.00 93.62 106 ARG A N 1
ATOM 841 C CA . ARG A 1 106 ? 2.514 -12.690 15.353 1.00 93.62 106 ARG A CA 1
ATOM 842 C C . ARG A 1 106 ? 2.312 -11.816 14.115 1.00 93.62 106 ARG A C 1
ATOM 844 O O . ARG A 1 106 ? 2.568 -10.614 14.130 1.00 93.62 106 ARG A O 1
ATOM 851 N N . SER A 1 107 ? 1.750 -12.409 13.062 1.00 93.81 107 SER A N 1
ATOM 852 C CA . SER A 1 107 ? 1.447 -11.722 11.796 1.00 93.81 107 SER A CA 1
ATOM 853 C C . SER A 1 107 ? 0.586 -10.465 11.974 1.00 93.81 107 SER A C 1
ATOM 855 O O . SER A 1 107 ? 0.853 -9.455 11.335 1.00 93.81 107 SER A O 1
ATOM 857 N N . HIS A 1 108 ? -0.397 -10.485 12.877 1.00 94.00 108 HIS A N 1
ATOM 858 C CA . HIS A 1 108 ? -1.252 -9.323 13.150 1.00 94.00 108 HIS A CA 1
ATOM 859 C C . HIS A 1 108 ? -0.488 -8.144 13.764 1.00 94.00 108 HIS A C 1
ATOM 861 O O . HIS A 1 108 ? -0.827 -6.997 13.487 1.00 94.00 108 HIS A O 1
ATOM 867 N N . ASP A 1 109 ? 0.566 -8.400 14.542 1.00 93.69 109 ASP A N 1
ATOM 868 C CA . ASP A 1 109 ? 1.399 -7.327 15.091 1.00 93.69 109 ASP A CA 1
ATOM 869 C C . ASP A 1 109 ? 2.244 -6.695 13.972 1.00 93.69 109 ASP A C 1
ATOM 871 O O . ASP A 1 109 ? 2.367 -5.475 13.903 1.00 93.69 109 ASP A O 1
ATOM 875 N N . ALA A 1 110 ? 2.740 -7.504 13.026 1.00 95.62 110 ALA A N 1
ATOM 876 C CA . ALA A 1 110 ? 3.433 -7.002 11.839 1.00 95.62 110 ALA A CA 1
ATOM 877 C C . ALA A 1 110 ? 2.490 -6.167 10.959 1.00 95.62 110 ALA A C 1
ATOM 879 O O . ALA A 1 110 ? 2.843 -5.073 10.524 1.00 95.62 110 ALA A O 1
ATOM 880 N N . LEU A 1 111 ? 1.264 -6.652 10.747 1.00 95.50 111 LEU A N 1
ATOM 881 C CA . LEU A 1 111 ? 0.221 -5.934 10.018 1.00 95.50 111 LEU A CA 1
ATOM 882 C C . LEU A 1 111 ? -0.130 -4.603 10.699 1.00 95.50 111 LEU A C 1
ATOM 884 O O . LEU A 1 111 ? -0.274 -3.585 10.028 1.00 95.50 111 LEU A O 1
ATOM 888 N N . CYS A 1 112 ? -0.211 -4.603 12.031 1.00 95.19 112 CYS A N 1
ATOM 889 C CA . CYS A 1 112 ? -0.415 -3.411 12.846 1.00 95.19 112 CYS A CA 1
ATOM 890 C C . CYS A 1 112 ? 0.716 -2.393 12.657 1.00 95.19 112 CYS A C 1
ATOM 892 O O . CYS A 1 112 ? 0.439 -1.221 12.423 1.00 95.19 112 CYS A O 1
ATOM 894 N N . VAL A 1 113 ? 1.978 -2.829 12.702 1.00 96.31 113 VAL A N 1
ATOM 895 C CA . VAL A 1 113 ? 3.156 -1.979 12.452 1.00 96.31 113 VAL A CA 1
ATOM 896 C C . VAL A 1 113 ? 3.113 -1.368 11.047 1.00 96.31 113 VAL A C 1
ATOM 898 O O . VAL A 1 113 ? 3.332 -0.166 10.888 1.00 96.31 113 VAL A O 1
ATOM 901 N N . LEU A 1 114 ? 2.760 -2.156 10.027 1.00 96.38 114 LEU A N 1
ATOM 902 C CA . LEU A 1 114 ? 2.620 -1.663 8.654 1.00 96.38 114 LEU A CA 1
ATOM 903 C C . LEU A 1 114 ? 1.468 -0.657 8.507 1.00 96.38 114 LEU A C 1
ATOM 905 O O . LEU A 1 114 ? 1.649 0.375 7.858 1.00 96.38 114 LEU A O 1
ATOM 909 N N . LEU A 1 115 ? 0.311 -0.910 9.124 1.00 95.12 115 LEU A N 1
ATOM 910 C CA . LEU A 1 115 ? -0.823 0.020 9.113 1.00 95.12 115 LEU A CA 1
ATOM 911 C C . LEU A 1 115 ? -0.493 1.322 9.852 1.00 95.12 115 LEU A C 1
ATOM 913 O O . LEU A 1 115 ? -0.779 2.407 9.349 1.00 95.12 115 LEU A O 1
ATOM 917 N N . LEU A 1 116 ? 0.151 1.221 11.016 1.00 94.69 116 LEU A N 1
ATOM 918 C CA . LEU A 1 116 ? 0.593 2.368 11.804 1.00 94.69 116 LEU A CA 1
ATOM 919 C C . LEU A 1 116 ? 1.564 3.243 11.004 1.00 94.69 116 LEU A C 1
ATOM 921 O O . LEU A 1 1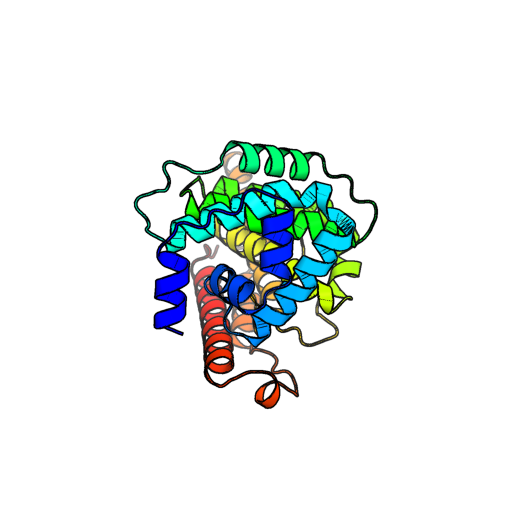16 ? 1.446 4.465 11.014 1.00 94.69 116 LEU A O 1
ATOM 925 N N . SER A 1 117 ? 2.482 2.621 10.258 1.00 95.00 117 SER A N 1
ATOM 926 C CA . SER A 1 117 ? 3.418 3.341 9.392 1.00 95.00 117 SER A CA 1
ATOM 927 C C . SER A 1 117 ? 2.730 4.093 8.252 1.00 95.00 117 SER A C 1
ATOM 929 O O . SER A 1 117 ? 3.162 5.190 7.922 1.00 95.00 117 SER A O 1
ATOM 931 N N . GLN A 1 118 ? 1.637 3.558 7.693 1.00 92.75 118 GLN A N 1
ATOM 932 C CA . GLN A 1 118 ? 0.839 4.255 6.675 1.00 92.75 118 GLN A CA 1
ATOM 933 C C . GLN A 1 118 ? 0.134 5.469 7.270 1.00 92.75 118 GLN A C 1
ATOM 935 O O . GLN A 1 118 ? 0.235 6.557 6.715 1.00 92.75 118 GLN A O 1
ATOM 940 N N . ALA A 1 119 ? -0.508 5.297 8.428 1.00 90.69 119 ALA A N 1
ATOM 941 C CA . ALA A 1 119 ? -1.168 6.387 9.139 1.00 90.69 119 ALA A CA 1
ATOM 942 C C . ALA A 1 119 ? -0.182 7.521 9.481 1.00 90.69 119 ALA A C 1
ATOM 944 O O . ALA A 1 119 ? -0.485 8.692 9.269 1.00 90.69 119 ALA A O 1
ATOM 945 N N . LEU A 1 120 ? 1.020 7.176 9.957 1.00 90.88 120 LEU A N 1
ATOM 946 C CA . LEU A 1 120 ? 2.085 8.138 10.259 1.00 90.88 120 LEU A CA 1
ATOM 947 C C . LEU A 1 120 ? 2.709 8.764 9.004 1.00 90.88 120 LEU A C 1
ATOM 949 O O . LEU A 1 120 ? 3.056 9.942 9.022 1.00 90.88 120 LEU A O 1
ATOM 953 N N . PHE A 1 121 ? 2.841 8.007 7.914 1.00 91.12 121 PHE A N 1
ATOM 954 C CA . PHE A 1 121 ? 3.300 8.533 6.630 1.00 91.12 121 PHE A CA 1
ATOM 955 C C . PHE A 1 121 ? 2.319 9.577 6.090 1.00 91.12 121 PHE A C 1
ATOM 957 O O . PHE A 1 121 ? 2.721 10.688 5.754 1.00 91.12 121 PHE A O 1
ATOM 964 N N . GLU A 1 122 ? 1.028 9.244 6.045 1.00 87.12 122 GLU A N 1
ATOM 965 C CA . GLU A 1 122 ? -0.030 10.166 5.626 1.00 87.12 122 GLU A CA 1
ATOM 966 C C . GLU A 1 122 ? -0.084 11.385 6.550 1.00 87.12 122 GLU A C 1
ATOM 968 O O . GLU A 1 122 ? -0.234 12.508 6.067 1.00 87.12 122 GLU A O 1
ATOM 973 N N . PHE A 1 123 ? 0.136 11.180 7.854 1.00 84.31 123 PHE A N 1
ATOM 974 C CA . PHE A 1 123 ? 0.284 12.267 8.811 1.00 84.31 123 PHE A CA 1
ATOM 975 C C . PHE A 1 123 ? 1.405 13.227 8.416 1.00 84.31 123 PHE A C 1
ATOM 977 O O . PHE A 1 123 ? 1.125 14.385 8.122 1.00 84.31 123 PHE A O 1
ATOM 984 N N . GLU A 1 124 ? 2.640 12.743 8.307 1.00 86.06 124 GLU A N 1
ATOM 985 C CA . GLU A 1 124 ? 3.805 13.566 7.963 1.00 86.06 124 GLU A CA 1
ATOM 986 C C . GLU A 1 124 ? 3.659 14.297 6.618 1.00 86.06 124 GLU A C 1
ATOM 988 O O . GLU A 1 124 ? 4.045 15.463 6.498 1.00 86.06 124 GLU A O 1
ATOM 993 N N . ILE A 1 125 ? 3.094 13.638 5.601 1.00 84.31 125 ILE A N 1
ATOM 994 C CA . ILE A 1 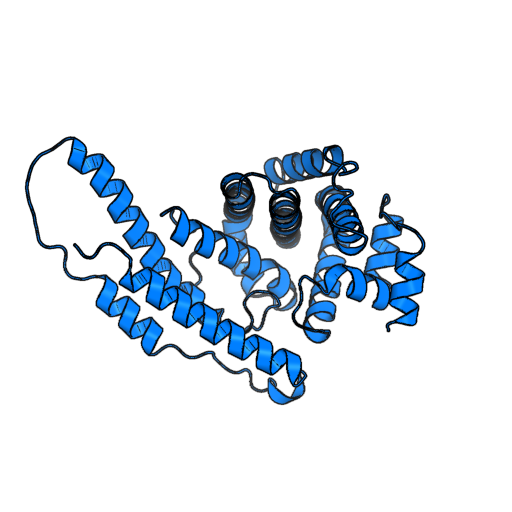125 ? 2.902 14.246 4.279 1.00 84.31 125 ILE A CA 1
ATOM 995 C C . ILE A 1 125 ? 1.883 15.389 4.336 1.00 84.31 125 ILE A C 1
ATOM 997 O O . ILE A 1 125 ? 2.136 16.459 3.781 1.00 84.31 125 ILE A O 1
ATOM 1001 N N . ILE A 1 126 ? 0.743 15.204 5.011 1.00 80.94 126 ILE A N 1
ATOM 1002 C CA . ILE A 1 126 ? -0.298 16.243 5.081 1.00 80.94 126 ILE A CA 1
ATOM 1003 C C . ILE A 1 126 ? 0.130 17.385 6.008 1.00 80.94 126 ILE A C 1
ATOM 1005 O O . ILE A 1 126 ? -0.176 18.544 5.725 1.00 80.94 126 ILE A O 1
ATOM 1009 N N . THR A 1 127 ? 0.882 17.101 7.076 1.00 78.44 127 THR A N 1
ATOM 1010 C CA . THR A 1 127 ? 1.462 18.147 7.934 1.00 78.44 127 THR A CA 1
ATOM 1011 C C . THR A 1 127 ? 2.594 18.923 7.261 1.00 78.44 127 THR A C 1
ATOM 1013 O O . THR A 1 127 ? 3.140 19.847 7.864 1.00 78.44 127 THR A O 1
ATOM 1016 N N . ASN A 1 128 ? 2.911 18.592 6.002 1.00 69.06 128 ASN A N 1
ATOM 1017 C CA . ASN A 1 128 ? 3.993 19.167 5.209 1.00 69.06 128 ASN A CA 1
ATOM 1018 C C . ASN A 1 128 ? 5.344 19.089 5.940 1.00 69.06 128 ASN A C 1
ATOM 1020 O O . ASN A 1 128 ? 6.187 19.987 5.839 1.00 69.06 128 ASN A O 1
ATOM 1024 N N . SER A 1 129 ? 5.525 18.008 6.701 1.00 67.31 129 SER A N 1
ATOM 1025 C CA . SER A 1 129 ? 6.800 17.638 7.297 1.00 67.31 129 SER A CA 1
ATOM 1026 C C . SER A 1 129 ? 7.770 17.167 6.200 1.00 67.31 129 SER A C 1
ATOM 1028 O O . SER A 1 129 ? 7.413 16.993 5.034 1.00 67.31 129 SER A O 1
ATOM 1030 N N . SER A 1 130 ? 9.044 16.986 6.552 1.00 78.31 130 SER A N 1
ATOM 1031 C CA . SER A 1 130 ? 10.079 16.580 5.593 1.00 78.31 130 SER A CA 1
ATOM 1032 C C . SER A 1 130 ? 9.730 15.239 4.919 1.00 78.31 130 SER A C 1
ATOM 1034 O O . SER A 1 130 ? 9.542 14.249 5.625 1.00 78.31 130 SER A O 1
ATOM 1036 N N . PRO A 1 131 ? 9.733 15.124 3.576 1.00 79.88 131 PRO A N 1
ATOM 1037 C CA . PRO A 1 131 ? 9.412 13.863 2.896 1.00 79.88 131 PRO A CA 1
ATOM 1038 C C . PRO A 1 131 ? 10.415 12.739 3.222 1.00 79.88 131 PRO A C 1
ATOM 1040 O O . PRO A 1 131 ? 10.071 11.558 3.198 1.00 79.88 131 PRO A O 1
ATOM 1043 N N . THR A 1 132 ? 11.639 13.096 3.623 1.00 84.81 132 THR A N 1
ATOM 1044 C CA . THR A 1 132 ? 12.649 12.151 4.120 1.00 84.81 132 THR A CA 1
ATOM 1045 C C . THR A 1 132 ? 12.255 11.532 5.467 1.00 84.81 132 THR A C 1
ATOM 1047 O O . THR A 1 132 ? 12.559 10.366 5.724 1.00 84.81 132 THR A O 1
ATOM 1050 N N . SER A 1 133 ? 11.573 12.301 6.326 1.00 86.81 133 SER A N 1
ATOM 1051 C CA . SER A 1 133 ? 11.029 11.823 7.608 1.00 86.81 133 SER A CA 1
ATOM 1052 C C . SER A 1 133 ? 9.972 10.751 7.357 1.00 86.81 133 SER A C 1
ATOM 1054 O O . SER A 1 133 ? 10.112 9.621 7.826 1.00 86.81 133 SER A O 1
ATOM 1056 N N . ALA A 1 134 ? 8.993 11.066 6.503 1.00 90.31 134 ALA A N 1
ATOM 1057 C CA . ALA A 1 134 ? 7.929 10.143 6.125 1.00 90.31 134 ALA A CA 1
ATOM 1058 C C . ALA A 1 134 ? 8.489 8.833 5.537 1.00 90.31 134 ALA A C 1
ATOM 1060 O O . ALA A 1 134 ? 8.083 7.742 5.940 1.00 90.31 134 ALA A O 1
ATOM 1061 N N . HIS A 1 135 ? 9.484 8.914 4.641 1.00 93.06 135 HIS A N 1
ATOM 1062 C CA . HIS A 1 135 ? 10.124 7.713 4.085 1.00 93.06 135 HIS A CA 1
ATOM 1063 C C . HIS A 1 135 ? 10.833 6.877 5.164 1.00 93.06 135 HIS A C 1
ATOM 1065 O O . HIS A 1 135 ? 10.698 5.655 5.174 1.00 93.06 135 HIS A O 1
ATOM 1071 N N . SER A 1 136 ? 11.511 7.513 6.123 1.00 93.38 136 SER A N 1
ATOM 1072 C CA . SER A 1 136 ? 12.200 6.809 7.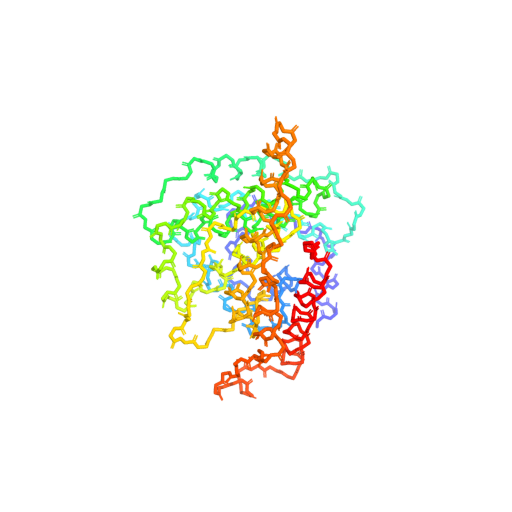217 1.00 93.38 136 SER A CA 1
ATOM 1073 C C . SER A 1 136 ? 11.235 6.033 8.128 1.00 93.38 136 SER A C 1
ATOM 1075 O O . SER A 1 136 ? 11.570 4.938 8.579 1.00 93.38 136 SER A O 1
ATOM 1077 N N . ILE A 1 137 ? 10.024 6.555 8.363 1.00 94.62 137 ILE A N 1
ATOM 1078 C CA . ILE A 1 137 ? 8.962 5.866 9.120 1.00 94.62 137 ILE A CA 1
ATOM 1079 C C . ILE A 1 137 ? 8.571 4.559 8.424 1.00 94.62 137 ILE A C 1
ATOM 1081 O O . ILE A 1 137 ? 8.538 3.500 9.055 1.00 94.62 137 ILE A O 1
ATOM 1085 N N . VAL A 1 138 ? 8.327 4.623 7.112 1.00 95.81 138 VAL A N 1
ATOM 1086 C CA . VAL A 1 138 ? 7.977 3.450 6.299 1.00 95.81 138 VAL A CA 1
ATOM 1087 C C . VAL A 1 138 ? 9.112 2.426 6.311 1.00 95.81 138 VAL A C 1
ATOM 1089 O O . VAL A 1 138 ? 8.863 1.242 6.527 1.00 95.81 138 VAL A O 1
ATOM 1092 N N . GLN A 1 139 ? 10.364 2.864 6.148 1.00 95.94 139 GLN A N 1
ATOM 1093 C CA . GLN A 1 139 ? 11.520 1.964 6.189 1.00 95.94 139 GLN A CA 1
ATOM 1094 C C . GLN A 1 139 ? 11.680 1.280 7.543 1.00 95.94 139 GLN A C 1
ATOM 1096 O O . GLN A 1 139 ? 11.888 0.070 7.585 1.00 95.94 139 GLN A O 1
ATOM 1101 N N . SER A 1 140 ? 11.533 2.019 8.645 1.00 95.56 140 SER A N 1
ATOM 1102 C CA . SER A 1 140 ? 11.595 1.448 9.992 1.00 95.56 140 SER A CA 1
ATOM 1103 C C . SER A 1 140 ? 10.545 0.353 10.182 1.00 95.56 140 SER A C 1
ATOM 1105 O O . SER A 1 140 ? 10.858 -0.721 10.690 1.00 95.56 140 SER A O 1
ATOM 1107 N N . ALA A 1 141 ? 9.311 0.597 9.739 1.00 96.94 141 ALA A N 1
ATOM 1108 C CA . ALA A 1 141 ? 8.234 -0.380 9.832 1.00 96.94 141 ALA A CA 1
ATOM 1109 C C . ALA A 1 141 ? 8.489 -1.616 8.958 1.00 96.94 141 ALA A C 1
ATOM 1111 O O . ALA A 1 141 ? 8.282 -2.743 9.408 1.00 96.94 141 ALA A O 1
ATOM 1112 N N . LEU A 1 142 ? 8.978 -1.417 7.730 1.00 97.12 142 LEU A N 1
ATOM 1113 C CA . LEU A 1 142 ? 9.341 -2.508 6.828 1.00 97.12 142 LEU A CA 1
ATOM 1114 C C . LEU A 1 142 ? 10.489 -3.353 7.377 1.00 97.12 142 LEU A C 1
ATOM 1116 O O . LEU A 1 142 ? 10.430 -4.570 7.247 1.00 97.12 142 LEU A O 1
ATOM 1120 N N . ILE A 1 143 ? 11.501 -2.742 8.002 1.00 96.62 143 ILE A N 1
ATOM 1121 C CA . ILE A 1 143 ? 12.612 -3.466 8.638 1.00 96.62 143 ILE A CA 1
ATOM 1122 C C . ILE A 1 143 ? 12.070 -4.365 9.751 1.00 96.62 143 ILE A C 1
ATOM 1124 O O . ILE A 1 143 ? 12.364 -5.559 9.769 1.00 96.62 143 ILE A O 1
ATOM 1128 N N . SER A 1 144 ? 11.228 -3.824 10.636 1.00 95.94 144 SER A N 1
ATOM 1129 C CA . SER A 1 144 ? 10.627 -4.601 11.726 1.00 95.94 144 SER A CA 1
ATOM 1130 C C . SER A 1 144 ? 9.731 -5.731 11.203 1.00 95.94 144 SER A C 1
ATOM 1132 O O . SER A 1 144 ? 9.802 -6.861 11.684 1.00 95.94 144 SER A O 1
ATOM 1134 N N . ALA A 1 145 ? 8.905 -5.459 10.189 1.00 96.19 145 ALA A N 1
ATOM 1135 C CA . ALA A 1 145 ? 7.960 -6.427 9.633 1.00 96.19 145 ALA A CA 1
ATOM 1136 C C . ALA A 1 145 ? 8.579 -7.401 8.610 1.00 96.19 145 ALA A C 1
ATOM 1138 O O . ALA A 1 145 ? 7.925 -8.377 8.235 1.00 96.19 145 ALA A O 1
ATOM 1139 N N . GLN A 1 146 ? 9.823 -7.183 8.164 1.00 95.62 146 GLN A N 1
ATOM 1140 C CA . GLN A 1 146 ? 10.480 -7.967 7.110 1.00 95.62 146 GLN A CA 1
ATOM 1141 C C . GLN A 1 146 ? 10.408 -9.490 7.328 1.00 95.62 146 GLN A C 1
ATOM 1143 O O . GLN A 1 146 ? 10.049 -10.188 6.375 1.00 95.62 146 GLN A O 1
ATOM 1148 N N . PRO A 1 147 ? 10.663 -10.040 8.537 1.00 95.44 147 PRO A N 1
ATOM 1149 C CA . PRO A 1 147 ? 10.591 -11.487 8.765 1.00 95.44 147 PRO A CA 1
ATOM 1150 C C . PRO A 1 147 ? 9.198 -12.084 8.517 1.00 95.44 147 PRO A C 1
ATOM 1152 O O . PRO A 1 147 ? 9.067 -13.270 8.220 1.00 95.44 147 PRO A O 1
ATOM 1155 N N . TRP A 1 148 ? 8.153 -11.262 8.616 1.00 95.31 148 TRP A N 1
ATOM 1156 C CA . TRP A 1 148 ? 6.756 -11.669 8.503 1.00 95.31 148 TRP A CA 1
ATOM 1157 C C . TRP A 1 148 ? 6.191 -11.476 7.097 1.00 95.31 148 TRP A C 1
ATOM 1159 O O . TRP A 1 148 ? 5.108 -11.979 6.805 1.00 95.31 148 TRP A O 1
ATOM 1169 N N . TYR A 1 149 ? 6.918 -10.799 6.202 1.00 91.88 149 TYR A N 1
ATOM 1170 C CA . TYR A 1 149 ? 6.389 -10.357 4.911 1.00 91.88 149 TYR A CA 1
ATOM 1171 C C . TYR A 1 149 ? 5.877 -11.508 4.032 1.00 91.88 149 TYR A C 1
ATOM 1173 O O . TYR A 1 149 ? 4.838 -11.385 3.388 1.00 91.88 149 TYR A O 1
ATOM 1181 N N . LEU A 1 150 ? 6.548 -12.666 4.054 1.00 90.31 150 LEU A N 1
ATOM 1182 C CA . LEU A 1 150 ? 6.095 -13.859 3.325 1.00 90.31 150 LEU A CA 1
ATOM 1183 C C . LEU A 1 150 ? 4.764 -14.408 3.851 1.00 90.31 150 LEU A C 1
ATOM 1185 O O . LEU A 1 150 ? 3.954 -14.901 3.071 1.00 90.31 150 LEU A O 1
ATOM 1189 N N . VAL A 1 151 ? 4.543 -14.347 5.166 1.00 92.38 151 VAL A N 1
ATOM 1190 C CA . VAL A 1 151 ? 3.279 -14.771 5.783 1.00 92.38 151 VAL A CA 1
ATOM 1191 C C . VAL A 1 151 ? 2.184 -13.770 5.432 1.00 92.38 151 VAL A C 1
ATOM 1193 O O . VAL A 1 151 ? 1.097 -14.179 5.038 1.00 92.38 151 VAL A O 1
ATOM 1196 N N . LEU A 1 152 ? 2.496 -12.473 5.502 1.00 92.56 152 LEU A N 1
ATOM 1197 C CA . LEU A 1 152 ? 1.554 -11.407 5.176 1.00 92.56 152 LEU A CA 1
ATOM 1198 C C . LEU A 1 152 ? 1.103 -11.452 3.711 1.00 92.56 152 LEU A C 1
ATOM 1200 O O . LEU A 1 152 ? -0.089 -11.392 3.442 1.00 92.56 152 LEU A O 1
ATOM 1204 N N . GLY A 1 153 ? 2.031 -11.641 2.769 1.00 88.44 153 GLY A N 1
ATOM 1205 C CA . GLY A 1 153 ? 1.715 -11.696 1.337 1.00 88.44 153 GLY A CA 1
ATOM 1206 C C . GLY A 1 153 ? 0.884 -12.913 0.913 1.00 88.44 153 GLY A C 1
ATOM 1207 O O . GLY A 1 153 ? 0.275 -12.897 -0.155 1.00 88.44 153 GLY A O 1
ATOM 1208 N N . ARG A 1 154 ? 0.821 -13.969 1.735 1.00 88.81 154 ARG A N 1
ATOM 1209 C CA . ARG A 1 154 ? -0.008 -15.156 1.460 1.00 88.81 154 ARG A CA 1
ATOM 1210 C C . ARG A 1 154 ? -1.466 -14.960 1.845 1.00 88.81 154 ARG A C 1
ATOM 1212 O O . ARG A 1 154 ? -2.333 -15.577 1.229 1.00 88.81 154 ARG A O 1
ATOM 1219 N N . ASP A 1 155 ? -1.753 -14.098 2.809 1.00 89.94 155 ASP A N 1
ATOM 1220 C CA . ASP A 1 155 ? -3.111 -13.857 3.284 1.00 89.94 155 ASP A CA 1
ATOM 1221 C C . ASP A 1 155 ? -3.790 -12.773 2.425 1.00 89.94 155 ASP A C 1
ATOM 1223 O O . ASP A 1 155 ? -3.295 -11.645 2.370 1.00 89.94 155 ASP A O 1
ATOM 1227 N N . PRO A 1 156 ? -4.864 -13.083 1.668 1.00 87.81 156 PRO A N 1
ATOM 1228 C CA . PRO A 1 156 ? -5.574 -12.081 0.874 1.00 87.81 156 PRO A CA 1
ATOM 1229 C C . PRO A 1 156 ? -6.072 -10.892 1.697 1.00 87.81 156 PRO A C 1
ATOM 1231 O O . PRO A 1 156 ? -6.024 -9.760 1.210 1.00 87.81 156 PRO A O 1
ATOM 1234 N N . ASP A 1 157 ? -6.482 -11.134 2.942 1.00 87.81 157 ASP A N 1
ATOM 1235 C CA . ASP A 1 157 ? -7.103 -10.124 3.800 1.00 87.81 157 ASP A CA 1
ATOM 1236 C C . ASP A 1 157 ? -6.086 -9.062 4.246 1.00 87.81 157 ASP A C 1
ATOM 1238 O O . ASP A 1 157 ? -6.444 -7.947 4.632 1.00 87.81 157 ASP A O 1
ATOM 1242 N N . PHE A 1 158 ? -4.790 -9.376 4.154 1.00 91.38 158 PHE A N 1
ATOM 1243 C CA . PHE A 1 158 ? -3.700 -8.486 4.552 1.00 91.38 158 PHE A CA 1
ATOM 1244 C C . PHE A 1 158 ? -3.140 -7.663 3.391 1.00 91.38 158 PHE A C 1
ATOM 1246 O O . PHE A 1 158 ? -2.382 -6.713 3.626 1.00 91.38 158 PHE A O 1
ATOM 1253 N N . ASN A 1 159 ? -3.515 -7.972 2.145 1.00 90.38 159 ASN A N 1
ATOM 1254 C CA . ASN A 1 159 ? -2.978 -7.317 0.949 1.00 90.38 159 ASN A CA 1
ATOM 1255 C C . ASN A 1 159 ? -3.125 -5.794 1.010 1.00 90.38 159 ASN A C 1
ATOM 1257 O O . ASN A 1 159 ? -2.165 -5.078 0.723 1.00 90.38 159 ASN A O 1
ATOM 1261 N N . THR A 1 160 ? -4.292 -5.315 1.467 1.00 89.44 160 THR A N 1
ATOM 1262 C CA . THR A 1 160 ? -4.639 -3.884 1.479 1.00 89.44 160 THR A CA 1
ATOM 1263 C C . THR A 1 160 ? -3.762 -3.017 2.392 1.00 89.44 160 THR A C 1
ATOM 1265 O O . THR A 1 160 ? -3.788 -1.786 2.305 1.00 89.44 160 THR A O 1
ATOM 1268 N N . ILE A 1 161 ? -3.014 -3.660 3.292 1.00 93.31 161 ILE A N 1
ATOM 1269 C CA . ILE A 1 161 ? -2.064 -3.028 4.210 1.00 93.31 161 ILE A CA 1
ATOM 1270 C C . ILE A 1 161 ? -0.625 -3.402 3.816 1.00 93.31 161 ILE A C 1
ATOM 1272 O O . ILE A 1 161 ? 0.284 -2.600 3.989 1.00 93.31 161 ILE A O 1
ATOM 1276 N N . THR A 1 162 ? -0.391 -4.591 3.265 1.00 94.00 162 THR A N 1
ATOM 1277 C CA . THR A 1 162 ? 0.961 -5.147 3.080 1.00 94.00 162 THR A CA 1
ATOM 1278 C C . THR A 1 162 ? 1.744 -4.507 1.930 1.00 94.00 162 THR A C 1
ATOM 1280 O O . THR A 1 162 ? 2.961 -4.326 2.035 1.00 94.00 162 THR A O 1
ATOM 1283 N N . PHE A 1 163 ? 1.084 -4.154 0.822 1.00 92.75 163 PHE A N 1
ATOM 1284 C CA . PHE A 1 163 ? 1.787 -3.705 -0.389 1.00 92.75 163 PHE A CA 1
ATOM 1285 C C . PHE A 1 163 ? 2.038 -2.197 -0.450 1.00 92.75 163 PHE A C 1
ATOM 1287 O O . PHE A 1 163 ? 3.037 -1.774 -1.033 1.00 92.75 163 PHE A O 1
ATOM 1294 N N . CYS A 1 164 ? 1.199 -1.387 0.199 1.00 92.94 164 CYS A N 1
ATOM 1295 C CA . CYS A 1 164 ? 1.368 0.066 0.226 1.00 92.94 164 CYS A CA 1
ATOM 1296 C C . CYS A 1 164 ? 2.734 0.515 0.780 1.00 92.94 164 CYS A C 1
ATOM 1298 O O . CYS A 1 164 ? 3.432 1.248 0.079 1.00 92.94 164 CYS A O 1
ATOM 1300 N N . PRO A 1 165 ? 3.205 0.040 1.951 1.00 95.44 165 PRO A N 1
ATOM 1301 C CA . PRO A 1 165 ? 4.508 0.440 2.480 1.00 95.44 165 PRO A CA 1
ATOM 1302 C C . PRO A 1 165 ? 5.659 0.092 1.533 1.00 95.44 165 PRO A C 1
ATOM 1304 O O . PRO A 1 165 ? 6.606 0.861 1.409 1.00 95.44 165 PRO A O 1
ATOM 1307 N N . VAL A 1 166 ? 5.563 -1.027 0.807 1.00 95.38 166 VAL A N 1
ATOM 1308 C CA . VAL A 1 166 ? 6.583 -1.422 -0.174 1.00 95.38 166 VAL A CA 1
ATOM 1309 C C . VAL A 1 166 ? 6.584 -0.506 -1.392 1.00 95.38 166 VAL A C 1
ATOM 1311 O O . VAL A 1 166 ? 7.656 -0.127 -1.858 1.00 95.38 166 VAL A O 1
ATOM 1314 N N . LEU A 1 167 ? 5.410 -0.097 -1.882 1.00 94.75 167 LEU A N 1
ATOM 1315 C CA . LEU A 1 167 ? 5.314 0.933 -2.917 1.00 94.75 167 LEU A CA 1
ATOM 1316 C C . LEU A 1 167 ? 5.965 2.242 -2.451 1.00 94.75 167 LEU A C 1
ATOM 1318 O O . LEU A 1 167 ? 6.776 2.813 -3.179 1.00 94.75 167 LEU A O 1
ATOM 1322 N N . LEU A 1 168 ? 5.613 2.710 -1.250 1.00 94.62 168 LEU A N 1
ATOM 1323 C CA . LEU A 1 168 ? 6.129 3.961 -0.693 1.00 94.62 168 LEU A CA 1
ATOM 1324 C C . LEU A 1 168 ? 7.654 3.918 -0.526 1.00 94.62 168 LEU A C 1
ATOM 1326 O O . LEU A 1 168 ? 8.338 4.870 -0.903 1.00 94.62 168 LEU A O 1
ATOM 1330 N N . ASP A 1 169 ? 8.195 2.801 -0.035 1.00 96.44 169 ASP A N 1
ATOM 1331 C CA . ASP A 1 169 ? 9.639 2.604 0.083 1.00 96.44 169 ASP A CA 1
ATOM 1332 C C . ASP A 1 169 ? 10.337 2.540 -1.278 1.00 96.44 169 ASP A C 1
ATOM 1334 O O . ASP A 1 169 ? 11.361 3.192 -1.459 1.00 96.44 169 ASP A O 1
ATOM 1338 N N . LEU A 1 170 ? 9.780 1.823 -2.260 1.00 95.31 170 LEU A N 1
ATOM 1339 C CA . LEU A 1 170 ? 10.337 1.765 -3.616 1.00 95.31 170 LEU A CA 1
ATOM 1340 C C . LEU A 1 170 ? 10.400 3.150 -4.261 1.00 95.31 170 LEU A C 1
ATOM 1342 O O . LEU A 1 170 ? 11.444 3.541 -4.780 1.00 95.31 170 LEU A O 1
ATOM 1346 N N . VAL A 1 171 ? 9.308 3.914 -4.199 1.00 93.12 171 VAL A N 1
ATOM 1347 C CA . VAL A 1 171 ? 9.261 5.276 -4.748 1.00 93.12 171 VAL A CA 1
ATOM 1348 C C . VAL A 1 171 ? 10.271 6.177 -4.036 1.00 93.12 171 VAL A C 1
ATOM 1350 O O . VAL A 1 171 ? 11.043 6.871 -4.701 1.00 93.12 171 VAL A O 1
ATOM 1353 N N . GLY A 1 172 ? 10.332 6.128 -2.702 1.00 92.69 172 GLY A N 1
ATOM 1354 C CA . GLY A 1 172 ? 11.331 6.866 -1.930 1.00 92.69 172 GLY A CA 1
ATOM 1355 C C . GLY A 1 172 ? 12.762 6.469 -2.307 1.00 92.69 172 GLY A C 1
ATOM 1356 O O . GLY A 1 172 ? 13.615 7.324 -2.541 1.00 92.69 172 GLY A O 1
ATOM 1357 N N . CYS A 1 173 ? 13.034 5.175 -2.457 1.00 94.19 173 CYS A N 1
ATOM 1358 C CA . CYS A 1 173 ? 14.343 4.654 -2.837 1.00 94.19 173 CYS A CA 1
ATOM 1359 C C . CYS A 1 173 ? 14.778 5.076 -4.243 1.00 94.19 173 CYS A C 1
ATOM 1361 O O . CYS A 1 173 ? 15.954 5.400 -4.427 1.00 94.19 173 CYS A O 1
ATOM 1363 N N . LEU A 1 174 ? 13.855 5.162 -5.206 1.00 92.06 174 LEU A N 1
ATOM 1364 C CA . LEU A 1 174 ? 14.142 5.718 -6.532 1.00 92.06 174 LEU A CA 1
ATOM 1365 C C . LEU A 1 174 ? 14.559 7.194 -6.444 1.00 92.06 174 LEU A C 1
ATOM 1367 O O . LEU A 1 174 ? 15.533 7.593 -7.084 1.00 92.06 174 LEU A O 1
ATOM 1371 N N . VAL A 1 175 ? 13.867 7.990 -5.622 1.00 90.06 175 VAL A N 1
ATOM 1372 C CA . VAL A 1 175 ? 14.142 9.427 -5.450 1.00 90.06 175 VAL A CA 1
ATOM 1373 C C . VAL A 1 175 ? 15.458 9.665 -4.705 1.00 90.06 175 VAL A C 1
ATOM 1375 O O . VAL A 1 175 ? 16.309 10.434 -5.155 1.00 90.06 175 VAL A O 1
ATOM 1378 N N . TYR A 1 176 ? 15.660 8.992 -3.573 1.00 90.19 176 TYR A N 1
ATOM 1379 C CA . TYR A 1 176 ? 16.804 9.223 -2.684 1.00 90.19 176 TYR A CA 1
ATOM 1380 C C . TYR A 1 176 ? 18.027 8.351 -3.006 1.00 90.19 176 TYR A C 1
ATOM 1382 O O . TYR A 1 176 ? 19.098 8.525 -2.403 1.00 90.19 176 TYR A O 1
ATOM 1390 N N . ARG A 1 177 ? 17.899 7.452 -3.992 1.00 90.81 177 ARG A N 1
ATOM 1391 C CA . ARG A 1 177 ? 18.919 6.476 -4.412 1.00 90.81 177 ARG A CA 1
ATOM 1392 C C . ARG A 1 177 ? 19.355 5.580 -3.245 1.00 90.81 177 ARG A C 1
ATOM 1394 O O . ARG A 1 177 ? 20.550 5.396 -2.986 1.00 90.81 177 ARG A O 1
ATOM 1401 N N . ASN A 1 178 ? 18.369 5.093 -2.501 1.00 92.62 178 ASN A N 1
ATOM 1402 C CA . ASN A 1 178 ? 18.541 4.160 -1.388 1.00 92.62 178 ASN A CA 1
ATOM 1403 C C . ASN A 1 178 ? 18.146 2.744 -1.827 1.00 92.62 178 ASN A C 1
ATOM 1405 O O . ASN A 1 178 ? 17.605 2.555 -2.916 1.00 92.62 178 ASN A O 1
ATOM 1409 N N . MET A 1 179 ? 18.457 1.752 -0.994 1.00 94.50 179 MET A N 1
ATOM 1410 C CA . MET A 1 179 ? 18.086 0.367 -1.260 1.00 94.50 179 MET A CA 1
ATOM 1411 C C . MET A 1 179 ? 16.715 0.061 -0.640 1.00 94.50 179 MET A C 1
ATOM 1413 O O . MET A 1 179 ? 16.560 0.313 0.557 1.00 94.50 179 MET A O 1
ATOM 1417 N N . PRO A 1 180 ? 15.749 -0.486 -1.403 1.00 95.88 180 PRO A N 1
ATOM 1418 C CA . PRO A 1 180 ? 14.463 -0.885 -0.851 1.00 95.88 180 PRO A CA 1
ATOM 1419 C C . PRO A 1 180 ? 14.630 -2.027 0.152 1.00 95.88 180 PRO A C 1
ATOM 1421 O O . PRO A 1 180 ? 15.426 -2.946 -0.070 1.00 95.88 180 PRO A O 1
ATOM 1424 N N . ILE A 1 181 ? 13.852 -1.988 1.233 1.00 96.62 181 ILE A N 1
ATOM 1425 C CA . ILE A 1 181 ? 13.915 -2.964 2.329 1.00 96.62 181 ILE A CA 1
ATOM 1426 C C . ILE A 1 181 ? 13.382 -4.323 1.878 1.00 96.62 181 ILE A C 1
ATOM 1428 O O . ILE A 1 181 ? 13.984 -5.366 2.142 1.00 96.62 181 ILE A O 1
ATOM 1432 N N . ILE A 1 182 ? 12.248 -4.313 1.174 1.00 95.06 182 ILE A N 1
ATOM 1433 C CA . ILE A 1 182 ? 11.587 -5.522 0.692 1.00 95.06 182 ILE A CA 1
ATOM 1434 C C . ILE A 1 182 ? 11.815 -5.663 -0.806 1.00 95.06 182 ILE A C 1
ATOM 1436 O O . ILE A 1 182 ? 11.441 -4.803 -1.603 1.00 95.06 182 ILE A O 1
ATOM 1440 N N . ARG A 1 183 ? 12.376 -6.806 -1.200 1.00 92.31 183 ARG A N 1
ATOM 1441 C CA . ARG A 1 183 ? 12.357 -7.258 -2.587 1.00 92.31 183 ARG A CA 1
ATOM 1442 C C . ARG A 1 183 ? 11.129 -8.130 -2.794 1.00 92.31 183 ARG A C 1
ATOM 1444 O O . ARG A 1 183 ? 11.067 -9.240 -2.270 1.00 92.31 183 ARG A O 1
ATOM 1451 N N . LEU A 1 184 ? 10.161 -7.630 -3.555 1.00 88.56 184 LEU A N 1
ATOM 1452 C CA . LEU A 1 184 ? 8.998 -8.426 -3.928 1.00 88.56 184 LEU A CA 1
ATOM 1453 C C . LEU A 1 184 ? 9.415 -9.548 -4.876 1.00 88.56 184 LEU A C 1
ATOM 1455 O O . LEU A 1 184 ? 10.031 -9.309 -5.916 1.00 88.56 184 LEU A O 1
ATOM 1459 N N . CYS A 1 185 ? 9.053 -10.770 -4.506 1.00 80.12 185 CYS A N 1
ATOM 1460 C CA . CYS A 1 185 ? 9.069 -11.914 -5.403 1.00 80.12 185 CYS A CA 1
ATOM 1461 C C . CYS A 1 185 ? 7.706 -12.020 -6.100 1.00 80.12 185 CYS A C 1
ATOM 1463 O O . CYS A 1 185 ? 6.703 -11.516 -5.581 1.00 80.12 185 CYS A O 1
ATOM 1465 N N . GLY A 1 186 ? 7.684 -12.661 -7.273 1.00 72.00 186 GLY A N 1
ATOM 1466 C CA . GLY A 1 186 ? 6.448 -12.917 -8.016 1.00 72.00 186 GLY A CA 1
ATOM 1467 C C . GLY A 1 186 ? 5.368 -13.498 -7.102 1.00 72.00 186 GLY A C 1
ATOM 1468 O O . GLY A 1 186 ? 5.664 -14.321 -6.236 1.00 72.00 186 GLY A O 1
ATOM 1469 N N . GLN A 1 187 ? 4.145 -12.999 -7.248 1.00 79.88 187 GLN A N 1
ATOM 1470 C CA . GLN A 1 187 ? 3.002 -13.487 -6.487 1.00 79.88 187 GLN A CA 1
ATOM 1471 C C . GLN A 1 187 ? 2.392 -14.680 -7.222 1.00 79.88 187 GLN A C 1
ATOM 1473 O O . GLN A 1 187 ? 2.234 -14.635 -8.437 1.00 79.88 187 GLN A O 1
ATOM 1478 N N . ASP A 1 188 ? 1.989 -15.714 -6.483 1.00 81.56 188 ASP A N 1
ATOM 1479 C CA . ASP A 1 188 ? 1.294 -16.879 -7.057 1.00 81.56 188 ASP A CA 1
ATOM 1480 C C . ASP A 1 188 ? -0.142 -16.542 -7.512 1.00 81.56 188 ASP A C 1
ATOM 1482 O O . ASP A 1 188 ? -0.826 -17.361 -8.124 1.00 81.56 188 ASP A O 1
ATOM 1486 N N . ARG A 1 189 ? -0.617 -15.333 -7.186 1.00 86.44 189 ARG A N 1
ATOM 1487 C CA . ARG A 1 189 ? -1.951 -14.821 -7.499 1.00 86.44 189 ARG A CA 1
ATOM 1488 C C . ARG A 1 189 ? -1.881 -13.397 -8.039 1.00 86.44 189 ARG A C 1
ATOM 1490 O O . ARG A 1 189 ? -1.021 -12.616 -7.633 1.00 86.44 189 ARG A O 1
ATOM 1497 N N . ILE A 1 190 ? -2.869 -13.038 -8.853 1.00 88.00 190 ILE A N 1
ATOM 1498 C CA . ILE A 1 190 ? -3.108 -11.651 -9.255 1.00 88.00 190 ILE A CA 1
ATOM 1499 C C . ILE A 1 190 ? -3.696 -10.917 -8.048 1.00 88.00 190 ILE A C 1
ATOM 1501 O O . ILE A 1 190 ? -4.762 -11.283 -7.553 1.00 88.00 190 ILE A O 1
ATOM 1505 N N . VAL A 1 191 ? -2.987 -9.906 -7.551 1.00 88.50 191 VAL A N 1
ATOM 1506 C CA . VAL A 1 191 ? -3.448 -9.066 -6.442 1.00 88.50 191 VAL A CA 1
ATOM 1507 C C . VAL A 1 191 ? -3.817 -7.697 -6.980 1.00 88.50 191 VAL A C 1
ATOM 1509 O O . VAL A 1 191 ? -3.018 -7.064 -7.667 1.00 88.50 191 VAL A O 1
ATOM 1512 N N . VAL A 1 192 ? -5.001 -7.231 -6.592 1.00 89.31 192 VAL A N 1
ATOM 1513 C CA . VAL A 1 192 ? -5.425 -5.847 -6.770 1.00 89.31 192 VAL A CA 1
ATOM 1514 C C . VAL A 1 192 ? -5.519 -5.207 -5.392 1.00 89.31 192 VAL A C 1
ATOM 1516 O O . VAL A 1 192 ? -6.257 -5.681 -4.532 1.00 89.31 192 VAL A O 1
ATOM 1519 N N . ASP A 1 193 ? -4.749 -4.148 -5.171 1.00 89.44 193 ASP A N 1
ATOM 1520 C CA . ASP A 1 193 ? -4.718 -3.407 -3.905 1.00 89.44 193 ASP A CA 1
ATOM 1521 C C . ASP A 1 193 ? -5.113 -1.939 -4.114 1.00 89.44 193 ASP A C 1
ATOM 1523 O O . ASP A 1 193 ? -5.008 -1.394 -5.214 1.00 89.44 193 ASP A O 1
ATOM 1527 N N . ARG A 1 194 ? -5.573 -1.287 -3.040 1.00 88.88 194 ARG A N 1
ATOM 1528 C CA . ARG A 1 194 ? -6.092 0.084 -3.070 1.00 88.88 194 ARG A CA 1
ATOM 1529 C C . ARG A 1 194 ? -5.066 1.139 -3.487 1.00 88.88 194 ARG A C 1
ATOM 1531 O O . ARG A 1 194 ? -5.479 2.177 -3.996 1.00 88.88 194 ARG A O 1
ATOM 1538 N N . TYR A 1 195 ? -3.768 0.895 -3.291 1.00 87.38 195 TYR A N 1
ATOM 1539 C CA . TYR A 1 195 ? -2.705 1.811 -3.707 1.00 87.38 195 TYR A CA 1
ATOM 1540 C C . TYR A 1 195 ? -1.950 1.320 -4.934 1.00 87.38 195 TYR A C 1
ATOM 1542 O O . TYR A 1 195 ? -1.605 2.142 -5.778 1.00 87.38 195 TYR A O 1
ATOM 1550 N N . VAL A 1 196 ? -1.677 0.016 -5.055 1.00 87.56 196 VAL A N 1
ATOM 1551 C CA . VAL A 1 196 ? -0.904 -0.523 -6.190 1.00 87.56 196 VAL A CA 1
ATOM 1552 C C . VAL A 1 196 ? -1.762 -1.002 -7.364 1.00 87.56 196 VAL A C 1
ATOM 1554 O O . VAL A 1 196 ? -1.206 -1.365 -8.397 1.00 87.56 196 VAL A O 1
ATOM 1557 N N . ALA A 1 197 ? -3.094 -1.003 -7.248 1.00 90.88 197 ALA A N 1
ATOM 1558 C CA . ALA A 1 197 ? -4.030 -1.435 -8.292 1.00 90.88 197 ALA A CA 1
ATOM 1559 C C . ALA A 1 197 ? -3.526 -2.662 -9.074 1.00 90.88 197 ALA A C 1
ATOM 1561 O O . ALA A 1 197 ? -3.279 -3.707 -8.482 1.00 90.88 197 ALA A O 1
ATOM 1562 N N . LEU A 1 198 ? -3.340 -2.519 -10.390 1.00 92.69 198 LEU A N 1
ATOM 1563 C CA . LEU A 1 198 ? -2.891 -3.570 -11.304 1.00 92.69 198 LEU A CA 1
ATOM 1564 C C . LEU A 1 198 ? -1.375 -3.557 -11.560 1.00 92.69 198 LEU A C 1
ATOM 1566 O O . LEU A 1 198 ? -0.884 -4.356 -12.353 1.00 92.69 198 LEU A O 1
ATOM 1570 N N . PHE A 1 199 ? -0.620 -2.642 -10.944 1.00 92.88 199 PHE A N 1
ATOM 1571 C CA . PHE A 1 199 ? 0.820 -2.504 -11.190 1.00 92.88 199 PHE A CA 1
ATOM 1572 C C . PHE A 1 199 ? 1.690 -3.138 -10.103 1.00 92.88 199 PHE A C 1
ATOM 1574 O O . PHE A 1 199 ? 2.892 -2.885 -10.049 1.00 92.88 199 PHE A O 1
ATOM 1581 N N . LEU A 1 200 ? 1.134 -4.023 -9.269 1.00 92.50 200 LEU A N 1
ATOM 1582 C CA . LEU A 1 200 ? 1.933 -4.756 -8.285 1.00 92.50 200 LEU A CA 1
ATOM 1583 C C . LEU A 1 200 ? 3.093 -5.528 -8.945 1.00 92.50 200 LEU A C 1
ATOM 1585 O O . LEU A 1 200 ? 4.208 -5.512 -8.429 1.00 92.50 200 LEU A O 1
ATOM 1589 N N . THR A 1 201 ? 2.868 -6.148 -10.110 1.00 93.25 201 THR A N 1
ATOM 1590 C CA . THR A 1 201 ? 3.902 -6.901 -10.849 1.00 93.25 201 THR A CA 1
ATOM 1591 C C . THR A 1 201 ? 4.958 -6.011 -11.510 1.00 93.25 201 THR A C 1
ATOM 1593 O O . THR A 1 201 ? 6.007 -6.510 -11.912 1.00 93.25 201 THR A O 1
ATOM 1596 N N . LEU A 1 202 ? 4.739 -4.691 -11.560 1.00 93.94 202 LEU A N 1
ATOM 1597 C CA . LEU A 1 202 ? 5.761 -3.722 -11.952 1.00 93.94 202 LEU A CA 1
ATOM 1598 C C . LEU A 1 202 ? 6.765 -3.479 -10.815 1.00 93.94 202 LEU A C 1
ATOM 1600 O O . LEU A 1 202 ? 7.936 -3.228 -11.082 1.00 93.94 202 LEU A O 1
ATOM 1604 N N . LEU A 1 203 ? 6.349 -3.578 -9.545 1.00 93.38 203 LEU A N 1
ATOM 1605 C CA . LEU A 1 203 ? 7.207 -3.256 -8.396 1.00 93.38 203 LEU A CA 1
ATOM 1606 C C . LEU A 1 203 ? 8.521 -4.060 -8.344 1.00 93.38 203 LEU A C 1
ATOM 1608 O O . LEU A 1 203 ? 9.564 -3.447 -8.104 1.00 93.38 203 LEU A O 1
ATOM 1612 N N . PRO A 1 204 ? 8.545 -5.382 -8.624 1.00 92.31 204 PRO A N 1
ATOM 1613 C CA . PRO A 1 204 ? 9.797 -6.128 -8.749 1.00 92.31 204 PRO A CA 1
ATOM 1614 C C . PRO A 1 204 ? 10.749 -5.566 -9.817 1.00 92.31 204 PRO A C 1
ATOM 1616 O O . PRO A 1 204 ? 11.962 -5.580 -9.609 1.00 92.31 204 PRO A O 1
ATOM 1619 N N . LEU A 1 205 ? 10.225 -5.032 -10.930 1.00 92.88 205 LEU A N 1
ATOM 1620 C CA . LEU A 1 205 ? 11.037 -4.410 -11.985 1.00 92.88 205 LEU A CA 1
ATOM 1621 C C . LEU A 1 205 ? 11.639 -3.072 -11.529 1.00 92.88 205 LEU A C 1
ATOM 1623 O O . LEU A 1 205 ? 12.734 -2.722 -11.959 1.00 92.88 205 LEU A O 1
ATOM 1627 N N . LEU A 1 206 ? 10.973 -2.355 -10.615 1.00 92.81 206 LEU A N 1
ATOM 1628 C CA . LEU A 1 206 ? 11.459 -1.094 -10.030 1.00 92.81 206 LEU A CA 1
ATOM 1629 C C . LEU A 1 206 ? 12.550 -1.281 -8.969 1.00 92.81 206 LEU A C 1
ATOM 1631 O O . LEU A 1 206 ? 13.265 -0.330 -8.642 1.00 92.81 206 LEU A O 1
ATOM 1635 N N . TYR A 1 207 ? 12.730 -2.499 -8.462 1.00 93.75 207 TYR A N 1
ATOM 1636 C CA . TYR A 1 207 ? 13.796 -2.803 -7.512 1.00 93.75 207 TYR A CA 1
ATOM 1637 C C . TYR A 1 207 ? 15.187 -2.648 -8.145 1.00 93.75 207 TYR A C 1
ATOM 1639 O O . TYR A 1 207 ? 16.087 -2.044 -7.559 1.00 93.75 207 TYR A O 1
ATOM 1647 N N . CYS A 1 208 ? 15.368 -3.154 -9.368 1.00 90.19 208 CYS A N 1
ATOM 1648 C CA . CYS A 1 208 ? 16.665 -3.143 -10.047 1.00 90.19 208 CYS A CA 1
ATOM 1649 C C . CYS A 1 208 ? 17.191 -1.722 -10.350 1.00 90.19 208 CYS A C 1
ATOM 1651 O O . CYS A 1 208 ? 18.381 -1.475 -10.126 1.00 90.19 208 CYS A O 1
ATOM 1653 N N . PRO A 1 209 ? 16.365 -0.752 -10.797 1.00 90.25 209 PRO A N 1
ATOM 1654 C CA . PRO A 1 209 ? 16.776 0.646 -10.875 1.00 90.25 209 PRO A CA 1
ATOM 1655 C C . PRO A 1 209 ? 17.214 1.224 -9.528 1.00 90.25 209 PRO A C 1
ATOM 1657 O O . PRO A 1 209 ? 18.218 1.934 -9.490 1.00 90.25 209 PRO A O 1
ATOM 1660 N N . CYS A 1 210 ? 16.532 0.897 -8.421 1.00 92.25 210 CYS A N 1
ATOM 1661 C CA . CYS A 1 210 ? 16.951 1.348 -7.089 1.00 92.25 210 CYS A CA 1
ATOM 1662 C C . CYS A 1 210 ? 18.350 0.829 -6.739 1.00 92.25 210 CYS A C 1
ATOM 1664 O O . CYS A 1 210 ? 19.228 1.614 -6.382 1.00 92.25 210 CYS A O 1
ATOM 1666 N N . GLU A 1 211 ? 18.580 -0.477 -6.906 1.00 90.94 211 GLU A N 1
ATOM 1667 C CA . GLU A 1 211 ? 19.858 -1.136 -6.614 1.00 90.94 211 GLU A CA 1
ATOM 1668 C C . GLU A 1 211 ? 21.018 -0.498 -7.391 1.00 90.94 211 GLU A C 1
ATOM 1670 O O . GLU A 1 211 ? 22.057 -0.147 -6.825 1.00 90.94 211 GLU A O 1
ATOM 1675 N N . ARG A 1 212 ? 20.829 -0.270 -8.692 1.00 88.88 212 ARG A N 1
ATOM 1676 C CA . ARG A 1 212 ? 21.859 0.337 -9.546 1.00 88.88 212 ARG A CA 1
ATOM 1677 C C . ARG A 1 212 ? 22.073 1.807 -9.250 1.00 88.88 212 ARG A C 1
ATOM 1679 O O . ARG A 1 212 ? 23.213 2.274 -9.225 1.00 88.88 212 ARG A O 1
ATOM 1686 N N . SER A 1 213 ? 20.991 2.539 -9.007 1.00 88.50 213 SER A N 1
ATOM 1687 C CA . SER A 1 213 ? 21.053 3.941 -8.622 1.00 88.50 213 SER A CA 1
ATOM 1688 C C . SER A 1 213 ? 21.814 4.110 -7.304 1.00 88.50 213 SER A C 1
ATOM 1690 O O . SER A 1 213 ? 22.682 4.984 -7.209 1.00 88.50 213 SER A O 1
ATOM 1692 N N . HIS A 1 214 ? 21.569 3.223 -6.337 1.00 90.44 214 HIS A N 1
ATOM 1693 C CA . HIS A 1 214 ? 22.276 3.156 -5.064 1.00 90.44 214 HIS A CA 1
ATOM 1694 C C . HIS A 1 214 ? 23.759 2.796 -5.241 1.00 90.44 214 HIS A C 1
ATOM 1696 O O . HIS A 1 214 ? 24.630 3.524 -4.762 1.00 90.44 214 HIS A O 1
ATOM 1702 N N . ALA A 1 215 ? 24.073 1.741 -6.000 1.00 87.56 215 ALA A N 1
ATOM 1703 C CA . ALA A 1 215 ? 25.452 1.339 -6.280 1.00 87.56 215 ALA A CA 1
ATOM 1704 C C . ALA A 1 215 ? 26.257 2.461 -6.957 1.00 87.56 215 ALA A C 1
ATOM 1706 O O . ALA A 1 215 ? 27.409 2.712 -6.601 1.00 87.56 215 ALA A O 1
ATOM 1707 N N . ALA A 1 216 ? 25.652 3.188 -7.901 1.00 85.12 216 ALA A N 1
ATOM 1708 C CA . ALA A 1 216 ? 26.283 4.332 -8.551 1.00 85.12 216 ALA A CA 1
ATOM 1709 C C . ALA A 1 216 ? 26.566 5.489 -7.571 1.00 85.12 216 ALA A C 1
ATOM 1711 O O . ALA A 1 216 ? 27.645 6.081 -7.634 1.00 85.12 216 ALA A O 1
ATOM 1712 N N . LYS A 1 217 ? 25.647 5.785 -6.639 1.00 86.25 217 LYS A N 1
ATOM 1713 C CA . LYS A 1 217 ? 25.846 6.779 -5.566 1.00 86.25 217 LYS A CA 1
ATOM 1714 C C . LYS A 1 217 ? 26.998 6.377 -4.635 1.00 86.25 217 LYS A C 1
ATOM 1716 O O . LYS A 1 217 ? 27.883 7.194 -4.385 1.00 86.25 217 LYS A O 1
ATOM 1721 N N . SER A 1 218 ? 27.030 5.122 -4.188 1.00 83.06 218 SER A N 1
ATOM 1722 C CA . SER A 1 218 ? 28.082 4.593 -3.308 1.00 83.06 218 SER A CA 1
ATOM 1723 C C . SER A 1 218 ? 29.454 4.597 -3.991 1.00 83.06 218 SER A C 1
ATOM 1725 O O . SER A 1 218 ? 30.427 5.099 -3.434 1.00 83.06 218 SER A O 1
ATOM 1727 N N . ASN A 1 219 ? 29.524 4.146 -5.246 1.00 78.88 219 ASN A N 1
ATOM 1728 C CA . ASN A 1 219 ? 30.763 4.141 -6.026 1.00 78.88 219 ASN A CA 1
ATOM 1729 C C . ASN A 1 219 ? 31.294 5.553 -6.313 1.00 78.88 219 ASN A C 1
ATOM 1731 O O . ASN A 1 219 ? 32.508 5.750 -6.327 1.00 78.88 219 ASN A O 1
ATOM 1735 N N . ALA A 1 220 ? 30.423 6.541 -6.539 1.00 73.62 220 ALA A N 1
ATOM 1736 C CA . ALA A 1 220 ? 30.839 7.934 -6.706 1.00 73.62 220 ALA A CA 1
ATOM 1737 C C . ALA A 1 220 ? 31.482 8.492 -5.425 1.00 73.62 220 ALA A C 1
ATOM 1739 O O . ALA A 1 220 ? 32.524 9.145 -5.499 1.00 73.62 220 ALA A O 1
ATOM 1740 N N . ALA A 1 221 ? 30.921 8.169 -4.255 1.00 71.25 221 ALA A N 1
ATOM 1741 C CA . ALA A 1 221 ? 31.502 8.545 -2.968 1.00 71.25 221 ALA A CA 1
ATOM 1742 C C . ALA A 1 221 ? 32.891 7.908 -2.753 1.00 71.25 221 ALA A C 1
ATOM 1744 O O . ALA A 1 221 ? 33.805 8.571 -2.268 1.00 71.25 221 ALA A O 1
ATOM 1745 N N . THR A 1 222 ? 33.090 6.653 -3.175 1.00 64.25 222 THR A N 1
ATOM 1746 C CA . THR A 1 222 ? 34.382 5.951 -3.044 1.00 64.25 222 THR A CA 1
ATOM 1747 C C . THR A 1 222 ? 35.429 6.397 -4.077 1.00 64.25 222 THR A C 1
ATOM 1749 O O . THR A 1 222 ? 36.607 6.540 -3.742 1.00 64.25 222 THR A O 1
ATOM 1752 N N . ARG A 1 223 ? 35.033 6.659 -5.334 1.00 57.81 223 ARG A N 1
ATOM 1753 C CA . ARG A 1 223 ? 35.941 7.114 -6.412 1.00 57.81 223 ARG A CA 1
ATOM 1754 C C . ARG A 1 223 ? 36.481 8.527 -6.199 1.00 57.81 223 ARG A C 1
ATOM 1756 O O . ARG A 1 223 ? 37.534 8.844 -6.741 1.00 57.81 223 ARG A O 1
ATOM 1763 N N . SER A 1 224 ? 35.834 9.347 -5.368 1.00 54.56 224 SER A N 1
ATOM 1764 C CA . SER A 1 224 ? 36.384 10.644 -4.949 1.00 54.56 224 SER A CA 1
ATOM 1765 C C . SER A 1 224 ? 37.748 10.527 -4.240 1.00 54.56 224 SER A C 1
ATOM 1767 O O . SER A 1 224 ? 38.432 11.538 -4.107 1.00 54.56 224 SER A O 1
ATOM 1769 N N . TRP A 1 225 ? 38.165 9.326 -3.801 1.00 51.12 225 TRP A N 1
ATOM 1770 C CA . TRP A 1 225 ? 39.433 9.102 -3.092 1.00 51.12 225 TRP A CA 1
ATOM 1771 C C . TRP A 1 225 ? 40.534 8.420 -3.930 1.00 51.12 225 TRP A C 1
ATOM 1773 O O . TRP A 1 225 ? 41.704 8.467 -3.554 1.00 51.12 225 TRP A O 1
ATOM 1783 N N . LYS A 1 226 ? 40.220 7.776 -5.065 1.00 44.84 226 LYS A N 1
ATOM 1784 C CA . LYS A 1 226 ? 41.222 7.087 -5.904 1.00 44.84 226 LYS A CA 1
ATOM 1785 C C . LYS A 1 226 ? 40.924 7.271 -7.391 1.00 44.84 226 LYS A C 1
ATOM 1787 O O . LYS A 1 226 ? 39.824 7.006 -7.863 1.00 44.84 226 LYS A O 1
ATOM 1792 N N . SER A 1 227 ? 41.933 7.753 -8.103 1.00 46.84 227 SER A N 1
ATOM 1793 C CA . SER A 1 227 ? 41.895 8.234 -9.479 1.00 46.84 227 SER A CA 1
ATOM 1794 C C . SER A 1 227 ? 41.594 7.169 -10.550 1.00 46.84 227 SER A C 1
ATOM 1796 O O . SER A 1 227 ? 41.948 6.002 -10.429 1.00 46.84 227 SER A O 1
ATOM 1798 N N . THR A 1 228 ? 40.959 7.655 -11.627 1.00 49.03 228 THR A N 1
ATOM 1799 C CA . THR A 1 228 ? 41.039 7.242 -13.047 1.00 49.03 228 THR A CA 1
ATOM 1800 C C . THR A 1 228 ? 41.271 5.764 -13.388 1.00 49.03 228 THR A C 1
ATOM 1802 O O . THR A 1 228 ? 42.355 5.377 -13.814 1.00 49.03 228 THR A O 1
ATOM 1805 N N . SER A 1 229 ? 40.189 4.991 -13.438 1.00 43.84 229 SER A N 1
ATOM 1806 C CA . SER A 1 229 ? 40.008 3.978 -14.484 1.00 43.84 229 SER A CA 1
ATOM 1807 C C . SER A 1 229 ? 38.554 4.009 -14.962 1.00 43.84 229 SER A C 1
ATOM 1809 O O . SER A 1 229 ? 37.611 3.699 -14.238 1.00 43.84 229 SER A O 1
ATOM 1811 N N . ARG A 1 230 ? 38.353 4.497 -16.190 1.00 46.56 230 ARG A N 1
ATOM 1812 C CA . ARG A 1 230 ? 37.043 4.564 -16.845 1.00 46.56 230 ARG A CA 1
ATOM 1813 C C . ARG A 1 230 ? 36.806 3.234 -17.561 1.00 46.56 230 ARG A C 1
ATOM 1815 O O . ARG A 1 230 ? 36.859 3.171 -18.785 1.00 46.56 230 ARG A O 1
ATOM 1822 N N . GLU A 1 231 ? 36.602 2.164 -16.797 1.00 45.38 231 GLU A N 1
ATOM 1823 C CA . GLU A 1 231 ? 35.978 0.964 -17.356 1.00 45.38 231 GLU A CA 1
ATOM 1824 C C . GLU A 1 231 ? 34.531 1.319 -17.687 1.00 45.38 231 GLU A C 1
ATOM 1826 O O . GLU A 1 231 ? 33.759 1.728 -16.817 1.00 45.38 231 GLU A O 1
ATOM 1831 N N . ARG A 1 232 ? 34.196 1.248 -18.980 1.00 46.38 232 ARG A N 1
ATOM 1832 C CA . ARG A 1 232 ? 32.839 1.449 -19.484 1.00 46.38 232 ARG A CA 1
ATOM 1833 C C . ARG A 1 232 ? 31.958 0.374 -18.856 1.00 46.38 232 ARG A C 1
ATOM 1835 O O . ARG A 1 232 ? 31.975 -0.773 -19.298 1.00 46.38 232 ARG A O 1
ATOM 1842 N N . LEU A 1 233 ? 31.235 0.741 -17.798 1.00 49.75 233 LEU A N 1
ATOM 1843 C CA . LEU A 1 233 ? 30.172 -0.088 -17.252 1.00 49.75 233 LEU A CA 1
ATOM 1844 C C . LEU A 1 233 ? 29.198 -0.372 -18.396 1.00 49.75 233 LEU A C 1
ATOM 1846 O O . LEU A 1 233 ? 28.688 0.549 -19.027 1.00 49.75 233 LEU A O 1
ATOM 1850 N N . LYS A 1 234 ? 29.014 -1.659 -18.688 1.00 53.28 234 LYS A N 1
ATOM 1851 C CA . LYS A 1 234 ? 28.001 -2.174 -19.610 1.00 53.28 234 LYS A CA 1
ATOM 1852 C C . LYS A 1 234 ? 26.672 -1.485 -19.288 1.00 53.28 234 LYS A C 1
ATOM 1854 O O . LYS A 1 234 ? 26.361 -1.345 -18.104 1.00 53.28 234 LYS A O 1
ATOM 1859 N N . ASP A 1 235 ? 25.940 -1.040 -20.310 1.00 63.12 235 ASP A N 1
ATOM 1860 C CA . ASP A 1 235 ? 24.650 -0.365 -20.151 1.00 63.12 235 ASP A CA 1
ATOM 1861 C C . ASP A 1 235 ? 23.661 -1.302 -19.458 1.00 63.12 235 ASP A C 1
ATOM 1863 O O . ASP A 1 235 ? 22.971 -2.099 -20.089 1.00 63.12 235 ASP A O 1
ATOM 1867 N N . GLY A 1 236 ? 23.658 -1.258 -18.128 1.00 67.81 236 GLY A N 1
ATOM 1868 C CA . GLY A 1 236 ? 22.811 -2.132 -17.350 1.00 67.81 236 GLY A CA 1
ATOM 1869 C C . GLY A 1 236 ? 21.351 -1.829 -17.646 1.00 67.81 236 GLY A C 1
ATOM 1870 O O . GLY A 1 236 ? 20.530 -2.746 -17.619 1.00 67.81 236 GLY A O 1
ATOM 1871 N N . TYR A 1 237 ? 21.000 -0.555 -17.836 1.00 81.56 237 TYR A N 1
ATOM 1872 C CA . TYR A 1 237 ? 19.617 -0.081 -17.802 1.00 81.56 237 TYR A CA 1
ATOM 1873 C C . TYR A 1 237 ? 18.788 -0.567 -18.989 1.00 81.56 237 TYR A C 1
ATOM 1875 O O . TYR A 1 237 ? 17.609 -0.829 -18.773 1.00 81.56 237 TYR A O 1
ATOM 1883 N N . SER A 1 238 ? 19.416 -0.836 -20.137 1.00 84.56 238 SER A N 1
ATOM 1884 C CA . SER A 1 238 ? 18.776 -1.416 -21.329 1.00 84.56 238 SER A CA 1
ATOM 1885 C C . SER A 1 238 ? 17.885 -2.640 -21.054 1.00 84.56 238 SER A C 1
ATOM 1887 O O . SER A 1 238 ? 16.739 -2.685 -21.505 1.00 84.56 238 SER A O 1
ATOM 1889 N N . ASP A 1 239 ? 18.360 -3.612 -20.266 1.00 87.69 239 ASP A N 1
ATOM 1890 C CA . ASP A 1 239 ? 17.583 -4.820 -19.934 1.00 87.69 239 ASP A CA 1
ATOM 1891 C C . ASP A 1 239 ? 16.340 -4.490 -19.086 1.00 87.69 239 ASP A C 1
ATOM 1893 O O . ASP A 1 239 ? 15.281 -5.107 -19.232 1.00 87.69 239 ASP A O 1
ATOM 1897 N N . ILE A 1 240 ? 16.461 -3.508 -18.184 1.00 89.94 240 ILE A N 1
ATOM 1898 C CA . ILE A 1 240 ? 15.352 -3.084 -17.321 1.00 89.94 240 ILE A CA 1
ATOM 1899 C C . ILE A 1 240 ? 14.336 -2.284 -18.127 1.00 89.94 240 ILE A C 1
ATOM 1901 O O . ILE A 1 240 ? 13.140 -2.525 -18.000 1.00 89.94 240 ILE A O 1
ATOM 1905 N N . GLU A 1 241 ? 14.814 -1.354 -18.950 1.00 92.12 241 GLU A N 1
ATOM 1906 C CA . GLU A 1 241 ? 13.993 -0.554 -19.852 1.00 92.12 241 GLU A CA 1
ATOM 1907 C C . GLU A 1 241 ? 13.153 -1.466 -20.742 1.00 92.12 241 GLU A C 1
ATOM 1909 O O . GLU A 1 241 ? 11.928 -1.420 -20.667 1.00 92.12 241 GLU A O 1
ATOM 1914 N N . SER A 1 242 ? 13.797 -2.412 -21.432 1.00 92.75 242 SER A N 1
ATOM 1915 C CA . SER A 1 242 ? 13.124 -3.411 -22.272 1.00 92.75 242 SER A CA 1
ATOM 1916 C C . SER A 1 242 ? 12.075 -4.215 -21.491 1.00 92.75 242 SER A C 1
ATOM 1918 O O . SER A 1 242 ? 10.982 -4.486 -21.987 1.00 92.75 242 SER A O 1
ATOM 1920 N N . SER A 1 243 ? 12.374 -4.585 -20.241 1.00 94.00 243 SER A N 1
ATOM 1921 C CA . SER A 1 243 ? 11.432 -5.321 -19.389 1.00 94.00 243 SER A CA 1
ATOM 1922 C C . SER A 1 243 ? 10.209 -4.480 -19.006 1.00 94.00 243 SER A C 1
ATOM 1924 O O . SER A 1 243 ? 9.094 -4.996 -18.991 1.00 94.00 243 SER A O 1
ATOM 1926 N N . ILE A 1 244 ? 10.389 -3.187 -18.717 1.00 95.06 244 ILE A N 1
ATOM 1927 C CA . ILE A 1 244 ? 9.295 -2.256 -18.389 1.00 95.06 244 ILE A CA 1
ATOM 1928 C C . ILE A 1 244 ? 8.487 -1.896 -19.647 1.00 95.06 244 ILE A C 1
ATOM 1930 O O . ILE A 1 244 ? 7.263 -1.755 -19.585 1.00 95.06 244 ILE A O 1
ATOM 1934 N N . GLU A 1 245 ? 9.140 -1.779 -20.803 1.00 95.12 245 GLU A N 1
ATOM 1935 C CA . GLU A 1 245 ? 8.475 -1.573 -22.089 1.00 95.12 245 GLU A CA 1
ATOM 1936 C C . GLU A 1 245 ? 7.559 -2.747 -22.445 1.00 95.12 245 GLU A C 1
ATOM 1938 O O . GLU A 1 245 ? 6.433 -2.530 -22.890 1.00 95.12 245 GLU A O 1
ATOM 1943 N N . LEU A 1 246 ? 7.998 -3.981 -22.208 1.00 96.00 246 LEU A N 1
ATOM 1944 C CA . LEU A 1 246 ? 7.190 -5.176 -22.463 1.00 96.00 246 LEU A CA 1
ATOM 1945 C C . LEU A 1 246 ? 6.159 -5.458 -21.363 1.00 96.00 246 LEU A C 1
ATOM 1947 O O . LEU A 1 246 ? 5.236 -6.245 -21.580 1.00 96.00 246 LEU A O 1
ATOM 1951 N N . TRP A 1 247 ? 6.297 -4.833 -20.192 1.00 96.31 247 TRP A N 1
ATOM 1952 C CA . TRP A 1 247 ? 5.382 -5.040 -19.077 1.00 96.31 247 TRP A CA 1
ATOM 1953 C C . TRP A 1 247 ? 3.977 -4.507 -19.386 1.00 96.31 247 TRP A C 1
ATOM 1955 O O . TRP A 1 247 ? 3.794 -3.384 -19.866 1.00 96.31 247 TRP A O 1
ATOM 1965 N N . ALA A 1 248 ? 2.979 -5.310 -19.028 1.00 95.00 248 ALA A N 1
ATOM 1966 C CA . ALA A 1 248 ? 1.570 -4.955 -19.028 1.00 95.00 248 ALA A CA 1
ATOM 1967 C C . ALA A 1 248 ? 0.915 -5.467 -17.732 1.00 95.00 248 ALA A C 1
ATOM 1969 O O . ALA A 1 248 ? 1.349 -6.493 -17.201 1.00 95.00 248 ALA A O 1
ATOM 1970 N N . PRO A 1 249 ? -0.120 -4.780 -17.217 1.00 94.19 249 PRO A N 1
ATOM 1971 C CA . PRO A 1 249 ? -0.832 -5.228 -16.028 1.00 94.19 249 PRO A CA 1
ATOM 1972 C C . PRO A 1 249 ? -1.505 -6.585 -16.254 1.00 94.19 249 PRO A C 1
ATOM 1974 O O . PRO A 1 249 ? -2.131 -6.821 -17.290 1.00 94.19 249 PRO A O 1
ATOM 1977 N N . GLU A 1 250 ? -1.429 -7.453 -15.249 1.00 92.88 250 GLU A N 1
ATOM 1978 C CA . GLU A 1 250 ? -2.182 -8.705 -15.226 1.00 92.88 250 GLU A CA 1
ATOM 1979 C C . GLU A 1 250 ? -3.630 -8.421 -14.817 1.00 92.88 250 GLU A C 1
ATOM 1981 O O . GLU A 1 250 ? -3.888 -7.831 -13.767 1.00 92.88 250 GLU A O 1
ATOM 1986 N N . ILE A 1 251 ? -4.584 -8.821 -15.659 1.00 93.31 251 ILE A N 1
ATOM 1987 C CA . ILE A 1 251 ? -6.008 -8.558 -15.432 1.00 93.31 251 ILE A CA 1
ATOM 1988 C C . ILE A 1 251 ? -6.638 -9.762 -14.723 1.00 93.31 251 ILE A C 1
ATOM 1990 O O . ILE A 1 251 ? -6.609 -10.863 -15.281 1.00 93.31 251 ILE A O 1
ATOM 1994 N N . PRO A 1 252 ? -7.226 -9.590 -13.524 1.00 92.44 252 PRO A N 1
ATOM 1995 C CA . PRO A 1 252 ? -7.851 -10.699 -12.820 1.00 92.44 252 PRO A CA 1
ATOM 1996 C C . PRO A 1 252 ? -9.122 -11.187 -13.544 1.00 92.44 252 PRO A C 1
ATOM 1998 O O . PRO A 1 252 ? -9.798 -10.396 -14.209 1.00 92.44 252 PRO A O 1
ATOM 2001 N N . PRO A 1 253 ? -9.488 -12.478 -13.430 1.00 92.69 253 PRO A N 1
ATOM 2002 C CA . PRO A 1 253 ? -10.619 -13.049 -14.170 1.00 92.69 253 PRO A CA 1
ATOM 2003 C C . PRO A 1 253 ? -11.965 -12.369 -13.888 1.00 92.69 253 PRO A C 1
ATOM 2005 O O . PRO A 1 253 ? -12.816 -12.265 -14.769 1.00 92.69 253 PRO A O 1
ATOM 2008 N N . ASP A 1 254 ? -12.154 -11.887 -12.663 1.00 92.31 254 ASP A N 1
ATOM 2009 C CA . ASP A 1 254 ? -13.355 -11.215 -12.178 1.00 92.31 254 ASP A CA 1
ATOM 2010 C C . ASP A 1 254 ? -13.298 -9.689 -12.335 1.00 92.31 254 ASP A C 1
ATOM 2012 O O . ASP A 1 254 ? -14.220 -8.997 -11.903 1.00 92.31 254 ASP A O 1
ATOM 2016 N N . PHE A 1 255 ? -12.273 -9.141 -13.003 1.00 92.94 255 PHE A N 1
ATOM 2017 C CA . PHE A 1 255 ? -12.057 -7.696 -13.136 1.00 92.94 255 PHE A CA 1
ATOM 2018 C C . PHE A 1 255 ? -13.301 -6.941 -13.614 1.00 92.94 255 PHE A C 1
ATOM 2020 O O . PHE A 1 255 ? -13.608 -5.859 -13.120 1.00 92.94 255 PHE A O 1
ATOM 2027 N N . PHE A 1 256 ? -14.043 -7.515 -14.565 1.00 92.31 256 PHE A N 1
ATOM 2028 C CA . PHE A 1 256 ? -15.218 -6.876 -15.160 1.00 92.31 256 PHE A CA 1
ATOM 2029 C C . PHE A 1 256 ? -16.489 -6.973 -14.306 1.00 92.31 256 PHE A C 1
ATOM 2031 O O . PHE A 1 256 ? -17.459 -6.278 -14.607 1.00 92.31 256 PHE A O 1
ATOM 2038 N N . THR A 1 257 ? -16.484 -7.820 -13.275 1.00 93.44 257 THR A N 1
ATOM 2039 C CA . THR A 1 257 ? -17.621 -8.068 -12.379 1.00 93.44 257 THR A CA 1
ATOM 2040 C C . THR A 1 257 ? -17.391 -7.553 -10.961 1.00 93.44 257 THR A C 1
ATOM 2042 O O . THR A 1 257 ? -18.356 -7.193 -10.294 1.00 93.44 257 THR A O 1
ATOM 2045 N N . ALA A 1 258 ? -16.138 -7.515 -10.499 1.00 90.25 258 ALA A N 1
ATOM 2046 C CA . ALA A 1 258 ? -15.764 -7.107 -9.147 1.00 90.25 258 ALA A CA 1
ATOM 2047 C C . ALA A 1 258 ? -15.639 -5.583 -8.988 1.00 90.25 258 ALA A C 1
ATOM 2049 O O . ALA A 1 258 ? -15.852 -5.072 -7.889 1.00 90.25 258 ALA A O 1
ATOM 2050 N N . TYR A 1 259 ? -15.335 -4.869 -10.078 1.00 92.50 259 TYR A N 1
ATOM 2051 C CA . TYR A 1 259 ? -15.047 -3.434 -10.067 1.00 92.50 259 TYR A CA 1
ATOM 2052 C C . TYR A 1 259 ? -15.957 -2.656 -11.009 1.00 92.50 259 TYR A C 1
ATOM 2054 O O . TYR A 1 259 ? -16.290 -3.108 -12.112 1.00 92.50 259 TYR A O 1
ATOM 2062 N N . ASP A 1 260 ? -16.326 -1.447 -10.598 1.00 92.56 260 ASP A N 1
ATOM 2063 C CA . ASP A 1 260 ? -17.143 -0.573 -11.426 1.00 92.56 260 ASP A CA 1
ATOM 2064 C C . ASP A 1 260 ? -16.354 0.016 -12.615 1.00 92.56 260 ASP A C 1
ATOM 2066 O O . ASP A 1 260 ? -15.154 -0.200 -12.804 1.00 92.56 260 ASP A O 1
ATOM 2070 N N . ASN A 1 261 ? -17.045 0.732 -13.506 1.00 93.88 261 ASN A N 1
ATOM 2071 C CA . ASN A 1 261 ? -16.384 1.358 -14.652 1.00 93.88 261 ASN A CA 1
ATOM 2072 C C . ASN A 1 261 ? -15.309 2.367 -14.224 1.00 93.88 261 ASN A C 1
ATOM 2074 O O . ASN A 1 261 ? -14.237 2.372 -14.822 1.00 93.88 261 ASN A O 1
ATOM 2078 N N . ALA A 1 262 ? -15.575 3.220 -13.238 1.00 92.50 262 ALA A N 1
ATOM 2079 C CA . ALA A 1 262 ? -14.646 4.267 -12.827 1.00 92.50 262 ALA A CA 1
ATOM 2080 C C . ALA A 1 262 ? -13.389 3.670 -12.179 1.00 92.50 262 ALA A C 1
ATOM 2082 O O . ALA A 1 262 ? -12.279 4.032 -12.570 1.00 92.50 262 ALA A O 1
ATOM 2083 N N . GLU A 1 263 ? -13.560 2.694 -11.286 1.00 93.75 263 GLU A N 1
ATOM 2084 C CA . GLU A 1 263 ? -12.480 1.947 -10.637 1.00 93.75 263 GLU A CA 1
ATOM 2085 C C . GLU A 1 263 ? -11.564 1.294 -11.680 1.00 93.75 263 GLU A C 1
ATOM 2087 O O . GLU A 1 263 ? -10.348 1.477 -11.645 1.00 93.75 263 GLU A O 1
ATOM 2092 N N . ARG A 1 264 ? -12.132 0.607 -12.681 1.00 94.81 264 ARG A N 1
ATOM 2093 C CA . ARG A 1 264 ? -11.356 -0.013 -13.771 1.00 94.81 264 ARG A CA 1
ATOM 2094 C C . ARG A 1 264 ? -10.556 0.989 -14.590 1.00 94.81 264 ARG A C 1
ATOM 2096 O O . ARG A 1 264 ? -9.389 0.732 -14.887 1.00 94.81 264 ARG A O 1
ATOM 2103 N N . HIS A 1 265 ? -11.150 2.130 -14.935 1.00 94.00 265 HIS A N 1
ATOM 2104 C CA . HIS A 1 265 ? -10.423 3.180 -15.647 1.00 94.00 265 HIS A CA 1
ATOM 2105 C C . HIS A 1 265 ? -9.286 3.741 -14.787 1.00 94.00 265 HIS A C 1
ATOM 2107 O O . HIS A 1 265 ? -8.176 3.894 -15.292 1.00 94.00 265 HIS A O 1
ATOM 2113 N N . MET A 1 266 ? -9.523 4.002 -13.497 1.00 93.31 266 MET A N 1
ATOM 2114 C CA . MET A 1 266 ? -8.493 4.493 -12.574 1.00 93.31 266 MET A CA 1
ATOM 2115 C C . MET A 1 266 ? -7.333 3.508 -12.430 1.00 93.31 266 MET A C 1
ATOM 2117 O O . MET A 1 266 ? -6.183 3.913 -12.580 1.00 93.31 266 MET A O 1
ATOM 2121 N N . MET A 1 267 ? -7.622 2.219 -12.240 1.00 94.94 267 MET A N 1
ATOM 2122 C CA . MET A 1 267 ? -6.601 1.177 -12.133 1.00 94.94 267 MET A CA 1
ATOM 2123 C C . MET A 1 267 ? -5.707 1.101 -13.379 1.00 94.94 267 MET A C 1
ATOM 2125 O O . MET A 1 267 ? -4.482 1.055 -13.264 1.00 94.94 267 MET A O 1
ATOM 2129 N N . MET A 1 268 ? -6.305 1.136 -14.576 1.00 95.50 268 MET A N 1
ATOM 2130 C CA . MET A 1 268 ? -5.561 1.117 -15.840 1.00 95.50 268 MET A CA 1
ATOM 2131 C C . MET A 1 268 ? -4.754 2.401 -16.056 1.00 95.50 268 MET A C 1
ATOM 2133 O O . MET A 1 268 ? -3.601 2.346 -16.486 1.00 95.50 268 MET A O 1
ATOM 2137 N N . MET A 1 269 ? -5.335 3.565 -15.744 1.00 94.94 269 MET A N 1
ATOM 2138 C CA . MET A 1 269 ? -4.632 4.849 -15.824 1.00 94.94 2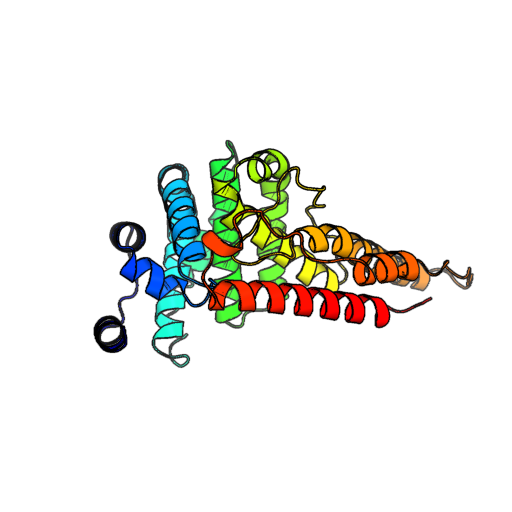69 MET A CA 1
ATOM 2139 C C . MET A 1 269 ? -3.425 4.873 -14.891 1.00 94.94 269 MET A C 1
ATOM 2141 O O . MET A 1 269 ? -2.340 5.266 -15.314 1.00 94.94 269 MET A O 1
ATOM 2145 N N . GLN A 1 270 ? -3.589 4.411 -13.653 1.00 94.31 270 GLN A N 1
ATOM 2146 C CA . GLN A 1 270 ? -2.508 4.366 -12.682 1.00 94.31 270 GLN A CA 1
ATOM 2147 C C . GLN A 1 270 ? -1.402 3.401 -13.114 1.00 94.31 270 GLN A C 1
ATOM 2149 O O . GLN A 1 270 ? -0.234 3.783 -13.094 1.00 94.31 270 GLN A O 1
ATOM 2154 N N . ALA A 1 271 ? -1.746 2.198 -13.584 1.00 95.88 271 ALA A N 1
ATOM 2155 C CA . ALA A 1 271 ? -0.763 1.247 -14.098 1.00 95.88 271 ALA A CA 1
ATOM 2156 C C . ALA A 1 271 ? 0.073 1.835 -15.249 1.00 95.88 271 ALA A C 1
ATOM 2158 O O . ALA A 1 271 ? 1.301 1.737 -15.247 1.00 95.88 271 ALA A O 1
ATOM 2159 N N . ASN A 1 272 ? -0.578 2.524 -16.189 1.00 96.00 272 ASN A N 1
ATOM 2160 C CA . ASN A 1 272 ? 0.108 3.205 -17.284 1.00 96.00 272 ASN A CA 1
ATOM 2161 C C . ASN A 1 272 ? 0.973 4.374 -16.796 1.00 96.00 272 ASN A C 1
ATOM 2163 O O . ASN A 1 272 ? 2.106 4.525 -17.251 1.00 96.00 272 ASN A O 1
ATOM 2167 N N . ALA A 1 273 ? 0.471 5.182 -15.861 1.00 95.69 273 ALA A N 1
ATOM 2168 C CA . ALA A 1 273 ? 1.211 6.306 -15.300 1.00 95.69 273 ALA A CA 1
ATOM 2169 C C . ALA A 1 273 ? 2.493 5.844 -14.591 1.00 95.69 273 ALA A C 1
ATOM 2171 O O . ALA A 1 273 ? 3.556 6.413 -14.830 1.00 95.69 273 ALA A O 1
ATOM 2172 N N . TYR A 1 274 ? 2.422 4.782 -13.783 1.00 94.81 274 TYR A N 1
ATOM 2173 C CA . TYR A 1 274 ? 3.594 4.225 -13.104 1.00 94.81 274 TYR A CA 1
ATOM 2174 C C . TYR A 1 274 ? 4.582 3.573 -14.073 1.00 94.81 274 TYR A C 1
ATOM 2176 O O . TYR A 1 274 ? 5.785 3.766 -13.911 1.00 94.81 274 TYR A O 1
ATOM 2184 N N . ARG A 1 275 ? 4.110 2.873 -15.113 1.00 96.38 275 ARG A N 1
ATOM 2185 C CA . ARG A 1 275 ? 4.983 2.346 -16.176 1.00 96.38 275 ARG A CA 1
ATOM 2186 C C . ARG A 1 275 ? 5.750 3.469 -16.879 1.00 96.38 275 ARG A C 1
ATOM 2188 O O . ARG A 1 275 ? 6.963 3.379 -17.033 1.00 96.38 275 ARG A O 1
ATOM 2195 N N . LEU A 1 276 ? 5.066 4.550 -17.259 1.00 96.00 276 LEU A N 1
ATOM 2196 C CA . LEU A 1 276 ? 5.702 5.711 -17.892 1.00 96.00 276 LEU A CA 1
ATOM 2197 C C . LEU A 1 276 ? 6.678 6.418 -16.945 1.00 96.00 276 LEU A C 1
ATOM 2199 O O . LEU A 1 276 ? 7.788 6.757 -17.346 1.00 96.00 276 LEU A O 1
ATOM 2203 N N . ALA A 1 277 ? 6.297 6.610 -15.680 1.00 94.12 277 ALA A N 1
ATOM 2204 C CA . ALA A 1 277 ? 7.184 7.186 -14.674 1.00 94.12 277 ALA A CA 1
ATOM 2205 C C . ALA A 1 277 ? 8.450 6.336 -14.482 1.00 94.12 277 ALA A C 1
ATOM 2207 O O . ALA A 1 277 ? 9.543 6.883 -14.361 1.00 94.12 277 ALA A O 1
ATOM 2208 N N . ALA A 1 278 ? 8.316 5.009 -14.504 1.00 93.06 278 ALA A N 1
ATOM 2209 C CA . ALA A 1 278 ? 9.437 4.087 -14.403 1.00 93.06 278 ALA A CA 1
ATOM 2210 C C . ALA A 1 278 ? 10.410 4.219 -15.582 1.00 93.06 278 ALA A C 1
ATOM 2212 O O . ALA A 1 278 ? 11.613 4.339 -15.354 1.00 93.06 278 ALA A O 1
ATOM 2213 N N . LEU A 1 279 ? 9.896 4.270 -16.817 1.00 93.62 279 LEU A N 1
ATOM 2214 C CA . LEU A 1 279 ? 10.713 4.503 -18.015 1.00 93.62 279 LEU A CA 1
ATOM 2215 C C . LEU A 1 279 ? 11.460 5.838 -17.922 1.00 93.62 279 LEU A C 1
ATOM 2217 O O . LEU A 1 279 ? 12.675 5.868 -18.079 1.00 93.62 279 LEU A O 1
ATOM 2221 N N . LEU A 1 280 ? 10.780 6.916 -17.519 1.00 91.88 280 LEU A N 1
ATOM 2222 C CA . LEU A 1 280 ? 11.416 8.225 -17.325 1.00 91.88 280 LEU A CA 1
ATOM 2223 C C . LEU A 1 280 ? 12.538 8.201 -16.278 1.00 91.88 280 LEU A C 1
ATOM 2225 O O . LEU A 1 280 ? 13.530 8.917 -16.416 1.00 91.88 280 LEU A O 1
ATOM 2229 N N . VAL A 1 281 ? 12.384 7.424 -15.203 1.00 88.81 281 VAL A N 1
ATOM 2230 C CA . VAL A 1 281 ? 13.429 7.269 -14.180 1.00 88.81 281 VAL A CA 1
ATOM 2231 C C . VAL A 1 281 ? 14.623 6.494 -14.734 1.00 88.81 281 VAL A C 1
ATOM 2233 O O . VAL A 1 281 ? 15.766 6.858 -14.452 1.00 88.81 281 VAL A O 1
ATOM 2236 N N . VAL A 1 282 ? 14.377 5.453 -15.529 1.00 87.25 282 VAL A N 1
ATOM 2237 C CA . VAL A 1 282 ? 15.427 4.656 -16.173 1.00 87.25 282 VAL A CA 1
ATOM 2238 C C . VAL A 1 282 ? 16.194 5.487 -17.207 1.00 87.25 282 VAL A C 1
ATOM 2240 O O . VAL A 1 282 ? 17.417 5.548 -17.121 1.00 87.25 282 VAL A O 1
ATOM 2243 N N . GLU A 1 283 ? 15.502 6.218 -18.084 1.00 83.69 283 GLU A N 1
ATOM 2244 C CA . GLU A 1 283 ? 16.108 7.098 -19.097 1.00 83.69 283 GLU A CA 1
ATOM 2245 C C . GLU A 1 283 ? 16.950 8.228 -18.482 1.00 83.69 283 GLU A C 1
ATOM 2247 O O . GLU A 1 283 ? 18.019 8.574 -18.984 1.00 83.69 283 GLU A O 1
ATOM 2252 N N . ARG A 1 284 ? 16.471 8.837 -17.387 1.00 76.38 284 ARG A N 1
ATOM 2253 C CA . ARG A 1 284 ? 17.164 9.950 -16.710 1.00 76.38 284 ARG A CA 1
ATOM 2254 C C . ARG A 1 284 ? 18.270 9.503 -15.769 1.00 76.38 284 ARG A C 1
ATOM 2256 O O . ARG A 1 284 ? 19.042 10.344 -15.299 1.00 76.38 284 ARG A O 1
ATOM 2263 N N . SER A 1 285 ? 18.333 8.216 -15.440 1.00 66.88 285 SER A N 1
ATOM 2264 C CA . SER A 1 285 ? 19.418 7.695 -14.621 1.00 66.88 285 SER A CA 1
ATOM 2265 C C . SER A 1 285 ? 20.724 7.8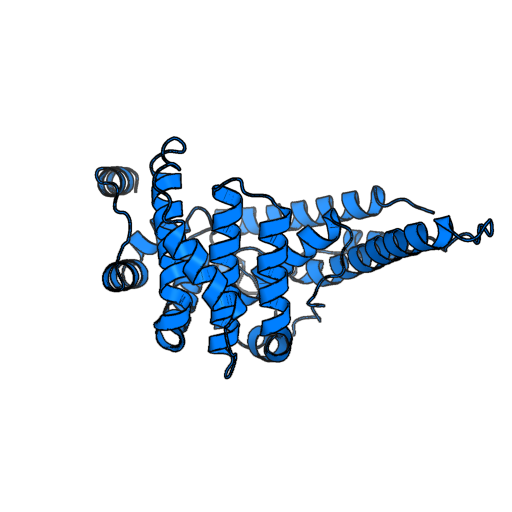88 -15.387 1.00 66.88 285 SER A C 1
ATOM 2267 O O . SER A 1 285 ? 20.767 7.573 -16.572 1.00 66.88 285 SER A O 1
ATOM 2269 N N . PRO A 1 286 ? 21.784 8.433 -14.760 1.00 55.75 286 PRO A N 1
ATOM 2270 C CA . PRO A 1 286 ? 23.018 8.736 -15.469 1.00 55.75 286 PRO A CA 1
ATOM 2271 C C . PRO A 1 286 ? 23.564 7.456 -16.102 1.00 55.75 286 PRO A C 1
ATOM 2273 O O . PRO A 1 286 ? 24.070 6.573 -15.401 1.00 55.75 286 PRO A O 1
ATOM 2276 N N . GLN A 1 287 ? 23.413 7.364 -17.423 1.00 50.59 287 GLN A N 1
ATOM 2277 C CA . GLN A 1 287 ? 24.095 6.380 -18.241 1.00 50.59 287 GLN A CA 1
ATOM 2278 C C . GLN A 1 287 ? 25.606 6.657 -18.120 1.00 50.59 287 GLN A C 1
ATOM 2280 O O . GLN A 1 287 ? 26.003 7.823 -18.019 1.00 50.59 287 GLN A O 1
ATOM 2285 N N . PRO A 1 288 ? 26.432 5.607 -17.997 1.00 43.81 288 PRO A N 1
ATOM 2286 C CA . PRO A 1 288 ? 27.848 5.731 -17.652 1.00 43.81 288 PRO A CA 1
ATOM 2287 C C . PRO A 1 288 ? 28.681 6.577 -18.626 1.00 43.81 288 PRO A C 1
ATOM 2289 O O . PRO A 1 288 ? 28.407 6.552 -19.846 1.00 43.81 288 PRO A O 1
#

Foldseek 3Di:
DVVVLVVCLVDLPQDDDPVSVVVCLVDLVSQCVLCVVLFLDSLQSVLVSLLVVLLCVPPVVLQVLLVSLLSRLSSVVSNDLPPPVPRPVVSLVVNLVSLQPQDCPDLSSLLSSLQSLVSSLSVCVSNVHDNVVSLVSLQSSCLNSVVCLVVQLVDLSSQQRNCVSQVSNLVVLLVVLAQRSDQDDDRPDQHAYRPCGQQSVVSNLSRVSSVVSNVVVVVVVVDVVPDDDCPQDDQPLVVSLVVLVPDDGDQDPCNVPSDDPSSSVVSRVVNVVVSVVSNVSSVPRDRD

Secondary structure (DSSP, 8-state):
-HHHHHHHTTS-----SHHHHHHHHH-HHHHHHHHGGG-SSHHHHHHHHHHHHHHHHHHHHHHHHHHHHHHHHHHHHHH-GGGGGG--HHHHHHHHHHHHH----SHHHHHHHHHHHHHHHHHHHHTT--HHHHHHHHHHHHHHHGGGHHHHHH-GGGHHHHHHHHHHHHHHHHHHTPPPS--PPPPSS---BTTTBT-GGGHHHHHHHHHHHHHHHHHHHHHTTS----------HHHHHHHHHH--PPPPTTHHHHS-HHHHHHHHHHHHHHHHHHHHHHHHS---

Radius of gyration: 20.48 Å; chains: 1; bounding box: 69×43×44 Å

Organism: NCBI:txid1079267